Protein AF-A0A662HGF0-F1 (afdb_monomer)

pLDDT: mean 88.64, std 9.77, range [51.12, 97.44]

Structure (mmCIF, N/CA/C/O backbone):
data_AF-A0A662HGF0-F1
#
_entry.id   AF-A0A662HGF0-F1
#
loop_
_atom_site.group_PDB
_atom_site.id
_atom_site.type_symbol
_atom_site.label_atom_id
_atom_site.label_alt_id
_atom_site.label_comp_id
_atom_site.label_asym_id
_atom_site.label_entity_id
_atom_site.label_seq_id
_atom_site.pdbx_PDB_ins_code
_atom_site.Cartn_x
_atom_site.Cartn_y
_atom_site.Cartn_z
_atom_site.occupancy
_atom_site.B_iso_or_equiv
_atom_site.auth_seq_id
_atom_site.auth_comp_id
_atom_site.auth_asym_id
_atom_site.auth_atom_id
_atom_site.pdbx_PDB_model_num
ATOM 1 N N . MET A 1 1 ? 15.173 -35.391 25.134 1.00 80.56 1 MET A N 1
ATOM 2 C CA . MET A 1 1 ? 15.686 -34.010 25.327 1.00 80.56 1 MET A CA 1
ATOM 3 C C . MET A 1 1 ? 16.022 -33.430 23.966 1.00 80.56 1 MET A C 1
ATOM 5 O O . MET A 1 1 ? 16.443 -34.198 23.115 1.00 80.56 1 MET A O 1
ATOM 9 N N . LEU A 1 2 ? 15.871 -32.123 23.769 1.00 86.88 2 LEU A N 1
ATOM 10 C CA . LEU A 1 2 ? 16.131 -31.453 22.494 1.00 86.88 2 LEU A CA 1
ATOM 11 C C . LEU A 1 2 ? 17.451 -30.679 22.507 1.00 86.88 2 LEU A C 1
ATOM 13 O O . LEU A 1 2 ? 17.907 -30.185 23.539 1.00 86.88 2 LEU A O 1
ATOM 17 N N . THR A 1 3 ? 18.062 -30.535 21.341 1.00 89.38 3 THR A N 1
ATOM 18 C CA . THR A 1 3 ? 19.162 -29.601 21.100 1.00 89.38 3 THR A CA 1
ATOM 19 C C . THR A 1 3 ? 18.637 -28.161 21.011 1.00 89.38 3 THR A C 1
ATOM 21 O O . THR A 1 3 ? 17.491 -27.942 20.616 1.00 89.38 3 THR A O 1
ATOM 24 N N . PRO A 1 4 ? 19.459 -27.130 21.287 1.00 87.50 4 PRO A N 1
ATOM 25 C CA . PRO A 1 4 ? 19.027 -25.739 21.138 1.00 87.50 4 PRO A CA 1
ATOM 26 C C . PRO A 1 4 ? 18.557 -25.374 19.718 1.00 87.50 4 PRO A C 1
ATOM 28 O O . PRO A 1 4 ? 17.778 -24.439 19.556 1.00 87.50 4 PRO A O 1
ATOM 31 N N . LYS A 1 5 ? 18.998 -26.109 18.686 1.00 85.56 5 LYS A N 1
ATOM 32 C CA . LYS A 1 5 ? 18.563 -25.927 17.291 1.00 85.56 5 LYS A CA 1
ATOM 33 C C . LYS A 1 5 ? 17.158 -26.489 17.044 1.00 85.56 5 LYS A C 1
ATOM 35 O O . LYS A 1 5 ? 16.342 -25.835 16.396 1.00 85.56 5 LYS A O 1
ATOM 40 N N . GLU A 1 6 ? 16.856 -27.660 17.596 1.00 84.12 6 GLU A N 1
ATOM 41 C CA . GLU A 1 6 ? 15.506 -28.241 17.565 1.00 84.12 6 GLU A CA 1
ATOM 42 C C . GLU A 1 6 ? 14.532 -27.395 18.389 1.00 84.12 6 GLU A C 1
ATOM 44 O O . GLU A 1 6 ? 13.431 -27.101 17.934 1.00 84.12 6 GLU A O 1
ATOM 49 N N . VAL A 1 7 ? 14.976 -26.895 19.548 1.00 83.56 7 VAL A N 1
ATOM 50 C CA . VAL A 1 7 ? 14.210 -25.940 20.360 1.00 83.56 7 VAL A CA 1
ATOM 51 C C . VAL A 1 7 ? 13.907 -24.664 19.582 1.00 83.56 7 VAL A C 1
ATOM 53 O O . VAL A 1 7 ? 12.760 -24.233 19.554 1.00 83.56 7 VAL A O 1
ATOM 56 N N . ALA A 1 8 ? 14.910 -24.078 18.922 1.00 82.06 8 ALA A N 1
ATOM 57 C CA . ALA A 1 8 ? 14.751 -22.871 18.111 1.00 82.06 8 ALA A CA 1
ATOM 58 C C . ALA A 1 8 ? 13.687 -23.055 17.020 1.00 82.06 8 ALA A C 1
ATOM 60 O O . ALA A 1 8 ? 12.826 -22.193 16.839 1.00 82.06 8 ALA A O 1
ATOM 61 N N . SER A 1 9 ? 13.716 -24.213 16.357 1.00 79.94 9 SER A N 1
ATOM 62 C CA . SER A 1 9 ? 12.744 -24.587 15.327 1.00 79.94 9 SER A CA 1
ATOM 63 C C . SER A 1 9 ? 11.344 -24.785 15.918 1.00 79.94 9 SER A C 1
ATOM 65 O O . SER A 1 9 ? 10.372 -24.283 15.365 1.00 79.94 9 SER A O 1
ATOM 67 N N . SER A 1 10 ? 11.244 -25.438 17.080 1.00 76.38 10 SER A N 1
ATOM 68 C CA . SER A 1 10 ? 9.978 -25.724 17.767 1.00 76.38 10 SER A CA 1
ATOM 69 C C . SER A 1 10 ? 9.263 -24.465 18.280 1.00 76.38 10 SER A C 1
ATOM 71 O O . SER A 1 10 ? 8.048 -24.346 18.133 1.00 76.38 10 SER A O 1
ATOM 73 N N . ILE A 1 11 ? 9.996 -23.495 18.841 1.00 76.56 11 ILE A N 1
ATOM 74 C CA . ILE A 1 11 ? 9.404 -22.261 19.399 1.00 76.56 11 ILE A CA 1
ATOM 75 C C . ILE A 1 11 ? 9.450 -21.066 18.430 1.00 76.56 11 ILE A C 1
ATOM 77 O O . ILE A 1 11 ? 8.998 -19.971 18.770 1.00 76.56 11 ILE A O 1
ATOM 81 N N . GLY A 1 12 ? 9.976 -21.261 17.215 1.00 68.12 12 GLY A N 1
ATOM 82 C CA . GLY A 1 12 ? 9.991 -20.259 16.146 1.00 68.12 12 GLY A CA 1
ATOM 83 C C . GLY A 1 12 ? 10.889 -19.048 16.424 1.00 68.12 12 GLY A C 1
ATOM 84 O O . GLY A 1 12 ? 10.515 -17.916 16.109 1.00 68.12 12 GLY A O 1
ATOM 85 N N . VAL A 1 13 ? 12.061 -19.264 17.029 1.00 79.81 13 VAL A N 1
ATOM 86 C CA . VAL A 1 13 ? 13.063 -18.218 17.314 1.00 79.81 13 VAL A CA 1
ATOM 87 C C . VAL A 1 13 ? 14.437 -18.615 16.776 1.00 79.81 13 VAL A C 1
ATOM 89 O O . VAL A 1 13 ? 14.655 -19.746 16.360 1.00 79.81 13 VAL A O 1
ATOM 92 N N . SER A 1 14 ? 15.399 -17.689 16.778 1.00 81.00 14 SER A N 1
ATOM 93 C CA . SER A 1 14 ? 16.760 -18.009 16.333 1.00 81.00 14 SER A CA 1
ATOM 94 C C . SER A 1 14 ? 17.502 -18.900 17.339 1.00 81.00 14 SER A C 1
ATOM 96 O O . SER A 1 14 ? 17.308 -18.784 18.550 1.00 81.00 14 SER A O 1
ATOM 98 N N . TYR A 1 15 ? 18.437 -19.719 16.851 1.00 85.12 15 TYR A N 1
ATOM 99 C CA . TYR A 1 15 ? 19.352 -20.512 17.685 1.00 85.12 15 TYR A CA 1
ATOM 100 C C . TYR A 1 15 ? 20.062 -19.672 18.764 1.00 85.12 15 TYR A C 1
ATOM 102 O O . TYR A 1 15 ? 20.149 -20.067 19.928 1.00 85.12 15 TYR A O 1
ATOM 110 N N . TRP A 1 16 ? 20.509 -18.466 18.405 1.00 83.50 16 TRP A N 1
ATOM 111 C CA . TRP A 1 16 ? 21.167 -17.539 19.328 1.00 83.50 16 TRP A CA 1
ATOM 112 C C . TRP A 1 16 ? 20.238 -17.033 20.430 1.00 83.50 16 TRP A C 1
ATOM 114 O O . TRP A 1 16 ? 20.681 -16.819 21.559 1.00 83.50 16 TRP A O 1
ATOM 124 N N . THR A 1 17 ? 18.953 -16.865 20.118 1.00 81.06 17 THR A N 1
ATOM 125 C CA . THR A 1 17 ? 17.926 -16.517 21.104 1.00 81.06 17 THR A CA 1
ATOM 126 C C . THR A 1 17 ? 17.812 -17.621 22.152 1.00 81.06 17 THR A C 1
ATOM 128 O O . THR A 1 17 ? 17.869 -17.322 23.342 1.00 81.06 17 THR A O 1
ATOM 131 N N . VAL A 1 18 ? 17.771 -18.889 21.729 1.00 85.94 18 VAL A N 1
ATOM 132 C CA . VAL A 1 18 ? 17.709 -20.044 22.642 1.00 85.94 18 VAL A CA 1
ATOM 133 C C . VAL A 1 18 ? 18.943 -20.115 23.541 1.00 85.94 18 VAL A C 1
ATOM 135 O O . VAL A 1 18 ? 18.812 -20.235 24.756 1.00 85.94 18 VAL A O 1
ATOM 138 N N . LEU A 1 19 ? 20.151 -19.968 22.985 1.00 88.81 19 LEU A N 1
ATOM 139 C CA . LEU A 1 19 ? 21.376 -19.959 23.796 1.00 88.81 19 LEU A CA 1
ATOM 140 C C . LEU A 1 19 ? 21.399 -18.818 24.818 1.00 88.81 19 LEU A C 1
ATOM 142 O O . LEU A 1 19 ? 21.869 -19.002 25.940 1.00 88.81 19 LEU A O 1
ATOM 146 N N . ARG A 1 20 ? 20.892 -17.638 24.448 1.00 87.31 20 ARG A N 1
ATOM 147 C CA . ARG A 1 20 ? 20.792 -16.493 25.359 1.00 87.31 20 ARG A CA 1
ATOM 148 C C . ARG A 1 20 ? 19.838 -16.784 26.515 1.00 87.31 20 ARG A C 1
ATOM 150 O O . ARG A 1 20 ? 20.167 -16.455 27.648 1.00 87.31 20 ARG A O 1
ATOM 157 N N . MET A 1 21 ? 18.706 -17.423 26.237 1.00 83.38 21 MET A N 1
ATOM 158 C CA . MET A 1 21 ? 17.726 -17.814 27.254 1.00 83.38 21 MET A CA 1
ATOM 159 C C . MET A 1 21 ? 18.302 -18.842 28.228 1.00 83.38 21 MET A C 1
ATOM 161 O O . MET A 1 21 ? 18.116 -18.708 29.433 1.00 83.38 21 MET A O 1
ATOM 165 N N . ILE A 1 22 ? 19.060 -19.821 27.723 1.00 87.81 22 ILE A N 1
ATOM 166 C CA . ILE A 1 22 ? 19.760 -20.801 28.565 1.00 87.81 22 ILE A CA 1
ATOM 167 C C . ILE A 1 22 ? 20.768 -20.096 29.479 1.00 87.81 22 ILE A C 1
ATOM 169 O O . ILE A 1 22 ? 20.778 -20.322 30.685 1.00 87.81 22 ILE A O 1
ATOM 173 N N . LYS A 1 23 ? 21.582 -19.186 28.927 1.00 86.94 23 LYS A N 1
ATOM 174 C CA . LYS A 1 23 ? 22.582 -18.428 29.699 1.00 86.94 23 LYS A CA 1
ATOM 175 C C . LYS A 1 23 ? 21.969 -17.522 30.768 1.00 86.94 23 LYS A C 1
ATOM 177 O O . LYS A 1 23 ? 22.598 -17.294 31.791 1.00 86.94 23 LYS A O 1
ATOM 182 N N . ARG A 1 24 ? 20.765 -17.000 30.528 1.00 84.56 24 ARG A N 1
ATOM 183 C CA . ARG A 1 24 ? 20.027 -16.152 31.478 1.00 84.56 24 ARG A CA 1
ATOM 184 C C . ARG A 1 24 ? 19.223 -16.945 32.509 1.00 84.56 24 ARG A C 1
ATOM 186 O O . ARG A 1 24 ? 18.548 -16.338 33.329 1.00 84.56 24 ARG A O 1
ATOM 193 N N . GLY A 1 25 ? 19.249 -18.279 32.446 1.00 81.81 25 GLY A N 1
ATOM 194 C CA . GLY A 1 25 ? 18.427 -19.139 33.301 1.00 81.81 25 GLY A CA 1
ATOM 195 C C . GLY A 1 25 ? 16.932 -19.09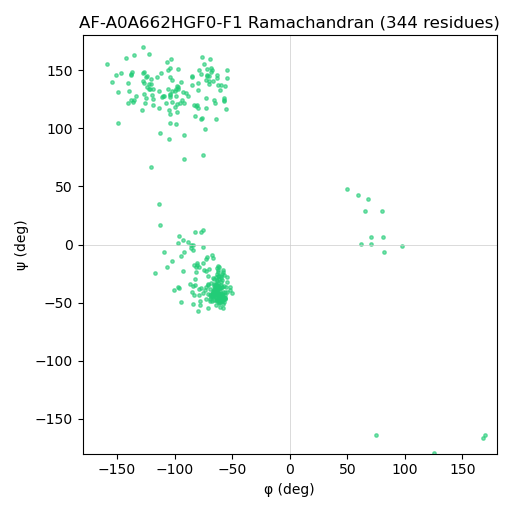5 32.970 1.00 81.81 25 GLY A C 1
ATOM 196 O O . GLY A 1 25 ? 16.134 -19.706 33.671 1.00 81.81 25 GLY A O 1
ATOM 197 N N . GLU A 1 26 ? 16.542 -18.409 31.891 1.00 81.06 26 GLU A N 1
ATOM 198 C CA . GLU A 1 26 ? 15.151 -18.307 31.454 1.00 81.06 26 GLU A CA 1
ATOM 199 C C . GLU A 1 26 ? 14.654 -19.664 30.938 1.00 81.06 26 GLU A C 1
ATOM 201 O O . GLU A 1 26 ? 13.514 -20.030 31.205 1.00 81.06 26 GLU A O 1
ATOM 206 N N . LEU A 1 27 ? 15.511 -20.423 30.237 1.00 82.81 27 LEU A N 1
ATOM 207 C CA . LEU A 1 27 ? 15.231 -21.773 29.735 1.00 82.81 27 LEU A CA 1
ATOM 208 C C . LEU A 1 27 ? 16.108 -22.809 30.444 1.00 82.81 27 LEU A C 1
ATOM 210 O O . LEU A 1 27 ? 17.332 -22.798 30.298 1.00 82.81 27 LEU A O 1
ATOM 214 N N . LYS A 1 28 ? 15.476 -23.742 31.166 1.00 86.06 28 LYS A N 1
ATOM 215 C CA . LYS A 1 28 ? 16.183 -24.845 31.827 1.00 86.06 28 LYS A CA 1
ATOM 216 C C . LYS A 1 28 ? 16.825 -25.759 30.782 1.00 86.06 28 LYS A C 1
ATOM 218 O O . LYS A 1 28 ? 16.138 -26.333 29.938 1.00 86.06 28 LYS A O 1
ATOM 223 N N . ALA A 1 29 ? 18.141 -25.915 30.864 1.00 89.69 29 ALA A N 1
ATOM 224 C CA . ALA A 1 29 ? 18.910 -26.829 30.033 1.00 89.69 29 ALA A CA 1
ATOM 225 C C . ALA A 1 29 ? 19.963 -27.551 30.874 1.00 89.69 29 ALA A C 1
ATOM 227 O O . ALA A 1 29 ? 20.536 -26.980 31.799 1.00 89.69 29 ALA A O 1
ATOM 228 N N . LEU A 1 30 ? 20.237 -28.796 30.510 1.00 89.50 30 LEU A N 1
ATOM 229 C CA . LEU A 1 30 ? 21.317 -29.604 31.054 1.00 89.50 30 LEU A CA 1
ATOM 230 C C . LEU A 1 30 ? 22.538 -29.473 30.150 1.00 89.50 30 LEU A C 1
ATOM 232 O O . LEU A 1 30 ? 22.416 -29.455 28.922 1.00 89.50 30 LEU A O 1
ATOM 236 N N . ARG A 1 31 ? 23.723 -29.382 30.749 1.00 88.38 31 ARG A N 1
ATOM 237 C CA . ARG A 1 31 ? 24.985 -29.405 30.011 1.00 88.38 31 ARG A CA 1
ATOM 238 C C . ARG A 1 31 ? 25.510 -30.836 30.001 1.00 88.38 31 ARG A C 1
ATOM 240 O O . ARG A 1 31 ? 25.696 -31.431 31.054 1.00 88.38 31 ARG A O 1
ATOM 247 N N . THR A 1 32 ? 25.712 -31.397 28.816 1.00 85.31 32 THR A N 1
ATOM 248 C CA . THR A 1 32 ? 26.321 -32.725 28.651 1.00 85.31 32 THR A CA 1
ATOM 249 C C . THR A 1 32 ? 27.805 -32.683 29.034 1.00 85.31 32 THR A C 1
ATOM 251 O O . THR A 1 32 ? 28.396 -31.605 28.919 1.00 85.31 32 THR A O 1
ATOM 254 N N . PRO A 1 33 ? 28.444 -33.825 29.351 1.00 76.38 33 PRO A N 1
ATOM 255 C CA . PRO A 1 33 ? 29.890 -33.896 29.591 1.00 76.38 33 PRO A CA 1
ATOM 256 C C . PRO A 1 33 ? 30.737 -33.270 28.467 1.00 76.38 33 PRO A C 1
ATOM 258 O O . PRO A 1 33 ? 31.689 -32.553 28.742 1.00 76.38 33 PRO A O 1
ATOM 261 N N . GLY A 1 34 ? 30.318 -33.415 27.201 1.00 77.88 34 GLY A N 1
ATOM 262 C CA . GLY A 1 34 ? 30.942 -32.765 26.034 1.00 77.88 34 GLY A CA 1
ATOM 263 C C . GLY A 1 34 ? 30.641 -31.265 25.871 1.00 77.88 34 GLY A C 1
ATOM 264 O O . GLY A 1 34 ? 30.841 -30.700 24.804 1.00 77.88 34 GLY A O 1
ATOM 265 N N . GLY A 1 35 ? 30.083 -30.602 26.886 1.00 82.44 35 GLY A N 1
ATOM 266 C CA . GLY A 1 35 ? 29.872 -29.154 26.908 1.00 82.44 35 GLY A CA 1
ATOM 267 C C . GLY A 1 35 ? 28.632 -28.628 26.173 1.00 82.44 35 GLY A C 1
ATOM 268 O O . GLY A 1 35 ? 28.333 -27.440 26.309 1.00 82.44 35 GLY A O 1
ATOM 269 N N . HIS A 1 36 ? 27.883 -29.469 25.454 1.00 84.94 36 HIS A N 1
ATOM 270 C CA . HIS A 1 36 ? 26.664 -29.076 24.740 1.00 84.94 36 HIS A CA 1
ATOM 271 C C . HIS A 1 36 ? 25.438 -28.945 25.652 1.00 84.94 36 HIS A C 1
ATOM 273 O O . HIS A 1 36 ? 25.290 -29.673 26.629 1.00 84.94 36 HIS A O 1
ATOM 279 N N . TYR A 1 37 ? 24.507 -28.058 25.293 1.00 89.50 37 TYR A N 1
ATOM 280 C CA . TYR A 1 37 ? 23.223 -27.945 25.985 1.00 89.50 37 TYR A CA 1
ATOM 281 C C . TYR A 1 37 ? 22.188 -28.949 25.451 1.00 89.50 37 TYR A C 1
ATOM 283 O O . TYR A 1 37 ? 22.133 -29.240 24.250 1.00 89.50 37 TYR A O 1
ATOM 291 N N . ARG A 1 38 ? 21.345 -29.456 26.353 1.00 90.06 38 ARG A N 1
ATOM 292 C CA . ARG A 1 38 ? 20.160 -30.277 26.081 1.00 90.06 38 ARG A CA 1
ATOM 293 C C . ARG A 1 38 ? 18.985 -29.758 26.901 1.00 90.06 38 ARG A C 1
ATOM 295 O O . ARG A 1 38 ? 19.095 -29.575 28.106 1.00 90.06 38 ARG A O 1
ATOM 302 N N . VAL A 1 39 ? 17.863 -29.504 26.244 1.00 87.12 39 VAL A N 1
ATOM 303 C CA . VAL A 1 39 ? 16.663 -28.920 26.846 1.00 87.12 39 VAL A CA 1
ATOM 304 C C . VAL A 1 39 ? 15.638 -30.034 27.080 1.00 87.12 39 VAL A C 1
ATOM 306 O O . VAL A 1 39 ? 15.285 -30.746 26.132 1.00 87.12 39 VAL A O 1
ATOM 309 N N . PRO A 1 40 ? 15.169 -30.252 28.318 1.00 85.50 40 PRO A N 1
ATOM 310 C CA . PRO A 1 40 ? 14.093 -31.199 28.585 1.00 85.50 40 PRO A CA 1
ATOM 311 C C . PRO A 1 40 ? 12.785 -30.770 27.908 1.00 85.50 40 PRO A C 1
ATOM 313 O O . PRO A 1 40 ? 12.480 -29.583 27.849 1.00 85.50 40 PRO A O 1
ATOM 316 N N . ILE A 1 41 ? 11.997 -31.729 27.413 1.00 79.12 41 ILE A N 1
ATOM 317 C CA . ILE A 1 41 ? 10.777 -31.440 26.634 1.00 79.12 41 ILE A CA 1
ATOM 318 C C . ILE A 1 41 ? 9.746 -30.665 27.475 1.00 79.12 41 ILE A C 1
ATOM 320 O O . ILE A 1 41 ? 9.218 -29.661 27.011 1.00 79.12 41 ILE A O 1
ATOM 324 N N . TYR A 1 42 ? 9.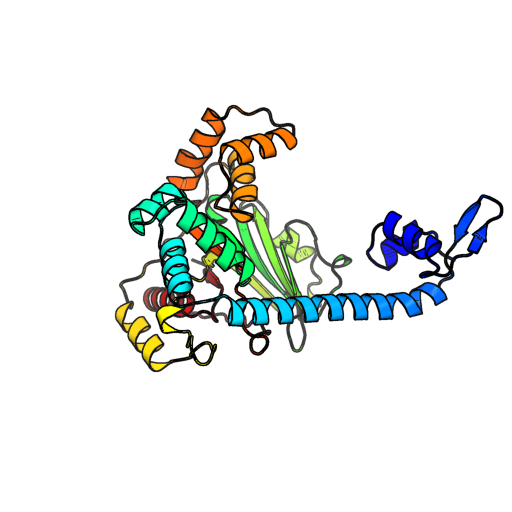567 -31.024 28.751 1.00 77.19 42 TYR A N 1
ATOM 325 C CA . TYR A 1 42 ? 8.662 -30.319 29.671 1.00 77.19 42 TYR A CA 1
ATOM 326 C C . TYR A 1 42 ? 9.027 -28.835 29.881 1.00 77.19 42 TYR A C 1
ATOM 328 O O . TYR A 1 42 ? 8.163 -28.006 30.163 1.00 77.19 42 TYR A O 1
ATOM 336 N N . ALA A 1 43 ? 10.307 -28.464 29.721 1.00 73.06 43 ALA A N 1
ATOM 337 C CA . ALA A 1 43 ? 10.742 -27.072 29.833 1.00 73.06 43 ALA A CA 1
ATOM 338 C C . ALA A 1 43 ? 10.238 -26.220 28.653 1.00 73.06 43 ALA A C 1
ATOM 340 O O . ALA A 1 43 ? 10.153 -24.999 28.767 1.00 73.06 43 ALA A O 1
ATOM 341 N N . LEU A 1 44 ? 9.884 -26.854 27.530 1.00 68.81 44 LEU A N 1
ATOM 342 C CA . LEU A 1 44 ? 9.339 -26.197 26.342 1.00 68.81 44 LEU A CA 1
ATOM 343 C C . LEU A 1 44 ? 7.830 -26.028 26.417 1.00 68.81 44 LEU A C 1
ATOM 345 O O . LEU A 1 44 ? 7.326 -25.021 25.936 1.00 68.81 44 LEU A O 1
ATOM 349 N N . GLU A 1 45 ? 7.111 -26.964 27.030 1.00 64.38 45 GLU A N 1
ATOM 350 C CA . GLU A 1 45 ? 5.655 -26.878 27.175 1.00 64.38 45 GLU A CA 1
ATOM 351 C C . GLU A 1 45 ? 5.268 -25.641 27.996 1.00 64.38 45 GLU A C 1
ATOM 353 O O . GLU A 1 45 ? 4.498 -24.805 27.522 1.00 64.38 45 GLU A O 1
ATOM 358 N N . GLN A 1 46 ? 5.925 -25.423 29.141 1.00 60.50 46 GLN A N 1
ATOM 359 C CA . GLN A 1 46 ? 5.726 -24.227 29.974 1.00 60.50 46 GLN A CA 1
ATOM 360 C C . GLN A 1 46 ? 6.149 -22.929 29.265 1.00 60.50 46 GLN A C 1
ATOM 362 O O . GLN A 1 46 ? 5.493 -21.891 29.386 1.00 60.50 46 GLN A O 1
ATOM 367 N N . GLN A 1 47 ? 7.227 -22.974 28.478 1.00 60.81 47 GLN A N 1
ATOM 368 C CA . GLN A 1 47 ? 7.707 -21.797 27.760 1.00 60.81 47 GLN A CA 1
ATOM 369 C C . GLN A 1 47 ? 6.888 -21.459 26.519 1.00 60.81 47 GLN A C 1
ATOM 371 O O . GLN A 1 47 ? 6.668 -20.284 26.249 1.00 60.81 47 GLN A O 1
ATOM 376 N N . SER A 1 48 ? 6.413 -22.441 25.761 1.00 55.03 48 SER A N 1
ATOM 377 C CA . SER A 1 48 ? 5.655 -22.221 24.527 1.00 55.03 48 SER A CA 1
ATOM 378 C C . SER A 1 48 ? 4.367 -21.428 24.784 1.00 55.03 48 SER A C 1
ATOM 380 O O . SER A 1 48 ? 4.044 -20.510 24.024 1.00 55.03 48 SER A O 1
ATOM 382 N N . VAL A 1 49 ? 3.701 -21.693 25.914 1.00 54.75 49 VAL A N 1
ATOM 383 C CA . VAL A 1 49 ? 2.535 -20.941 26.398 1.00 54.75 49 VAL A CA 1
ATOM 384 C C . VAL A 1 49 ? 2.934 -19.522 26.814 1.00 54.75 49 VAL A C 1
ATOM 386 O O . VAL A 1 49 ? 2.346 -18.559 26.319 1.00 54.75 49 VAL A O 1
ATOM 389 N N . MET A 1 50 ? 3.994 -19.359 27.617 1.00 54.50 50 MET A N 1
ATOM 390 C CA . MET A 1 50 ? 4.502 -18.035 28.011 1.00 54.50 50 MET A CA 1
ATOM 391 C C . MET A 1 50 ? 4.992 -17.188 26.827 1.00 54.50 50 MET A C 1
ATOM 393 O O . MET A 1 50 ? 4.808 -15.973 26.829 1.00 54.50 50 MET A O 1
ATOM 397 N N . PHE A 1 51 ? 5.618 -17.781 25.808 1.00 54.34 51 PHE A N 1
ATOM 398 C CA . PHE A 1 51 ? 6.095 -17.072 24.616 1.00 54.34 51 PHE A CA 1
ATOM 399 C C . PHE A 1 51 ? 4.941 -16.625 23.733 1.00 54.34 51 PHE A C 1
ATOM 401 O O . PHE A 1 51 ? 4.951 -15.490 23.252 1.00 54.34 51 PHE A O 1
ATOM 408 N N . ARG A 1 52 ? 3.934 -17.485 23.540 1.00 54.28 52 ARG A N 1
ATOM 409 C CA . ARG A 1 52 ? 2.698 -17.096 22.854 1.00 54.28 52 ARG A CA 1
ATOM 410 C C . ARG A 1 52 ? 2.022 -15.950 23.602 1.00 54.28 52 ARG A C 1
ATOM 412 O O . ARG A 1 52 ? 1.754 -14.927 22.981 1.00 54.28 52 ARG A O 1
ATOM 419 N N . GLN A 1 53 ? 1.870 -16.055 24.921 1.00 51.12 53 GLN A N 1
ATOM 420 C CA . GLN A 1 53 ? 1.290 -14.995 25.749 1.00 51.12 53 GLN A CA 1
ATOM 421 C C . GLN A 1 53 ? 2.107 -13.698 25.704 1.00 51.12 53 GLN A C 1
ATOM 423 O O . GLN A 1 53 ? 1.546 -12.663 25.370 1.00 51.12 53 GLN A O 1
ATOM 428 N N . ARG A 1 54 ? 3.430 -13.722 25.924 1.00 54.53 54 ARG A N 1
ATOM 429 C CA . ARG A 1 54 ? 4.297 -12.525 25.851 1.00 54.53 54 ARG A CA 1
ATOM 430 C C . ARG A 1 54 ? 4.317 -11.888 24.464 1.00 54.53 54 ARG A C 1
ATOM 432 O O . ARG A 1 54 ? 4.381 -10.667 24.362 1.00 54.53 54 ARG A O 1
ATOM 439 N N . ARG A 1 55 ? 4.265 -12.679 23.388 1.00 54.19 55 ARG A N 1
ATOM 440 C CA . ARG A 1 55 ? 4.228 -12.165 22.009 1.00 54.19 55 ARG A CA 1
ATOM 441 C C . ARG A 1 55 ? 2.875 -11.539 21.676 1.00 54.19 55 ARG A C 1
ATOM 443 O O . ARG A 1 55 ? 2.848 -10.538 20.968 1.00 54.19 55 ARG A O 1
ATOM 450 N N . VAL A 1 56 ? 1.779 -12.102 22.183 1.00 55.25 56 VAL A N 1
ATOM 451 C CA . VAL A 1 56 ? 0.433 -11.524 22.063 1.00 55.25 56 VAL A CA 1
ATOM 452 C C . VAL A 1 56 ? 0.328 -10.245 22.901 1.00 55.25 56 VAL A C 1
ATOM 454 O O . VAL A 1 56 ? -0.003 -9.206 22.342 1.00 55.25 56 VAL A O 1
ATOM 457 N N . TYR A 1 57 ? 0.749 -10.262 24.171 1.00 53.34 57 TYR A N 1
ATOM 458 C CA . TYR A 1 57 ? 0.804 -9.076 25.041 1.00 53.34 57 TYR A CA 1
ATOM 459 C C . TYR A 1 57 ? 1.700 -7.971 24.462 1.00 53.34 57 TYR A C 1
ATOM 461 O O . TYR A 1 57 ? 1.325 -6.802 24.418 1.00 53.34 57 TYR A O 1
ATOM 469 N N . GLY A 1 58 ? 2.874 -8.330 23.938 1.00 58.66 58 GLY A N 1
ATOM 470 C CA . GLY A 1 58 ? 3.783 -7.395 23.271 1.00 58.66 58 GLY A CA 1
ATOM 471 C C . GLY A 1 58 ? 3.197 -6.774 21.996 1.00 58.66 58 GLY A C 1
ATOM 472 O O . GLY A 1 58 ? 3.520 -5.638 21.662 1.00 58.66 58 GLY A O 1
ATOM 473 N N . LYS A 1 59 ? 2.318 -7.492 21.285 1.00 58.56 59 LYS A N 1
ATOM 474 C CA . LYS A 1 59 ? 1.592 -6.962 20.121 1.00 58.56 59 LYS A CA 1
ATOM 475 C C . LYS A 1 59 ? 0.403 -6.091 20.525 1.00 58.56 59 LYS A C 1
ATOM 477 O O . LYS A 1 59 ? 0.247 -5.027 19.938 1.00 58.56 59 LYS A O 1
ATOM 482 N N . MET A 1 60 ? -0.389 -6.502 21.518 1.00 59.09 60 MET A N 1
ATOM 483 C CA . MET A 1 60 ? -1.509 -5.706 22.043 1.00 59.09 60 MET A CA 1
ATOM 484 C C . MET A 1 60 ? -1.017 -4.355 22.566 1.00 59.09 60 MET A C 1
ATOM 486 O O . MET A 1 60 ? -1.475 -3.317 22.100 1.00 59.09 60 MET A O 1
ATOM 490 N N . THR A 1 61 ? 0.040 -4.364 23.380 1.00 68.44 61 THR A N 1
ATOM 491 C CA . THR A 1 61 ? 0.685 -3.133 23.866 1.00 68.44 61 THR A CA 1
ATOM 492 C C . THR A 1 61 ? 1.253 -2.260 22.743 1.00 68.44 61 THR A C 1
ATOM 494 O O . THR A 1 61 ? 1.316 -1.042 22.887 1.00 68.44 61 THR A O 1
ATOM 497 N N . ALA A 1 62 ? 1.673 -2.834 21.610 1.00 71.81 62 ALA A N 1
ATOM 498 C CA . ALA A 1 62 ? 2.122 -2.055 20.455 1.00 71.81 62 ALA A CA 1
ATOM 499 C C . ALA A 1 62 ? 0.956 -1.390 19.706 1.00 71.81 62 ALA A C 1
ATOM 501 O O . ALA A 1 62 ? 1.095 -0.246 19.277 1.00 71.81 62 ALA A O 1
ATOM 502 N N . VAL A 1 63 ? -0.181 -2.080 19.563 1.00 73.88 63 VAL A N 1
ATOM 503 C CA . VAL A 1 63 ? -1.402 -1.530 18.949 1.00 73.88 63 VAL A CA 1
ATOM 504 C C . VAL A 1 63 ? -1.969 -0.401 19.809 1.00 73.88 63 VAL A C 1
ATOM 506 O O . VAL A 1 63 ? -2.206 0.687 19.293 1.00 73.88 63 VAL A O 1
ATOM 509 N N . GLU A 1 64 ? -2.086 -0.614 21.119 1.00 78.00 64 GLU A N 1
ATOM 510 C CA . GLU A 1 64 ? -2.546 0.398 22.080 1.00 78.00 64 GLU A CA 1
ATOM 511 C C . GLU A 1 64 ? -1.664 1.650 22.049 1.00 78.00 64 GLU A C 1
ATOM 513 O O . GLU A 1 64 ? -2.170 2.759 21.879 1.00 78.00 64 GLU A O 1
ATOM 518 N N . LYS A 1 65 ? -0.334 1.479 22.092 1.00 81.06 65 LYS A N 1
ATOM 519 C CA . LYS A 1 65 ? 0.621 2.592 21.952 1.00 81.06 65 LYS A CA 1
ATOM 520 C C . LYS A 1 65 ? 0.459 3.335 20.631 1.00 81.06 65 LYS A C 1
ATOM 522 O O . LYS A 1 65 ? 0.631 4.550 20.589 1.00 81.06 65 LYS A O 1
ATOM 527 N N . ASN A 1 66 ? 0.154 2.619 19.549 1.00 80.88 66 ASN A N 1
ATOM 528 C CA . ASN A 1 66 ? -0.040 3.230 18.241 1.00 80.88 66 ASN A CA 1
ATOM 529 C C . ASN A 1 66 ? -1.308 4.098 18.204 1.00 80.88 66 ASN A C 1
ATOM 531 O O . ASN A 1 66 ? -1.282 5.219 17.701 1.00 80.88 66 ASN A O 1
ATOM 535 N N . ILE A 1 67 ? -2.398 3.600 18.791 1.00 81.94 67 ILE A N 1
ATOM 536 C CA . ILE A 1 67 ? -3.670 4.325 18.917 1.00 81.94 67 ILE A CA 1
ATOM 537 C C . ILE A 1 67 ? -3.503 5.553 19.811 1.00 81.94 67 ILE A C 1
ATOM 539 O O . ILE A 1 67 ? -3.966 6.641 19.467 1.00 81.94 67 ILE A O 1
ATOM 543 N N . GLU A 1 68 ? -2.813 5.409 20.941 1.00 85.00 68 GLU A N 1
ATOM 544 C CA . GLU A 1 68 ? -2.521 6.524 21.839 1.00 85.00 68 GLU A CA 1
ATOM 545 C C . GLU A 1 68 ? -1.680 7.593 21.131 1.00 85.00 68 GLU A C 1
ATOM 547 O O . GLU A 1 68 ? -2.000 8.783 21.186 1.00 85.00 68 GLU A O 1
ATOM 552 N N . ALA A 1 69 ? -0.644 7.181 20.397 1.00 86.25 69 ALA A N 1
ATOM 553 C CA . ALA A 1 69 ? 0.189 8.091 19.624 1.00 86.25 69 ALA A CA 1
ATOM 554 C C . ALA A 1 69 ? -0.615 8.827 18.543 1.00 86.25 69 ALA A C 1
ATOM 556 O O . ALA A 1 69 ? -0.466 10.042 18.392 1.00 86.25 69 ALA A O 1
ATOM 557 N N . PHE A 1 70 ? -1.508 8.133 17.836 1.00 88.00 70 PHE A N 1
ATOM 558 C CA . PHE A 1 70 ? -2.424 8.753 16.883 1.00 88.00 70 PHE A CA 1
ATOM 559 C C . PHE A 1 70 ? -3.302 9.813 17.555 1.00 88.00 70 PHE A C 1
ATOM 561 O O . PHE A 1 70 ? -3.249 10.984 17.178 1.00 88.00 70 PHE A O 1
ATOM 568 N N . ARG A 1 71 ? -4.012 9.443 18.629 1.00 86.25 71 ARG A N 1
ATOM 569 C CA . ARG A 1 71 ? -4.872 10.350 19.411 1.00 86.25 71 ARG A CA 1
ATOM 570 C C . ARG A 1 71 ? -4.104 11.537 20.008 1.00 86.25 71 ARG A C 1
ATOM 572 O O . ARG A 1 71 ? -4.689 12.594 20.251 1.00 86.25 71 ARG A O 1
ATOM 579 N N . LYS A 1 72 ? -2.811 11.383 20.295 1.00 87.12 72 LYS A N 1
ATOM 580 C CA . LYS A 1 72 ? -1.964 12.427 20.892 1.00 87.12 72 LYS A CA 1
ATOM 581 C C . LYS A 1 72 ? -1.377 13.385 19.861 1.00 87.12 72 LYS A C 1
ATOM 583 O O . LYS A 1 72 ? -1.276 14.580 20.129 1.00 87.12 72 LYS A O 1
ATOM 588 N N . TYR A 1 73 ? -0.930 12.870 18.719 1.00 88.12 73 TYR A N 1
ATOM 589 C CA . TYR A 1 73 ? -0.100 13.634 17.791 1.00 88.12 73 TYR A CA 1
ATOM 590 C C . TYR A 1 73 ? -0.817 14.075 16.522 1.00 88.12 73 TYR A C 1
ATOM 592 O O . TYR A 1 73 ? -0.308 14.999 15.882 1.00 88.12 73 TYR A O 1
ATOM 600 N N . PHE A 1 74 ? -1.941 13.450 16.159 1.00 91.81 74 PHE A N 1
ATOM 601 C CA . PHE A 1 74 ? -2.666 13.745 14.929 1.00 91.81 74 PHE A CA 1
ATOM 602 C C . PHE A 1 74 ? -3.558 14.982 15.078 1.00 91.81 74 PHE A C 1
ATOM 604 O O . PHE A 1 74 ? -4.459 15.025 15.912 1.00 91.81 74 PHE A O 1
ATOM 611 N N . THR A 1 75 ? -3.285 16.003 14.268 1.00 93.19 75 THR A N 1
ATOM 612 C CA . THR A 1 75 ? -3.938 17.319 14.321 1.00 93.19 75 THR A CA 1
ATOM 613 C C . THR A 1 75 ? -4.598 17.659 12.980 1.00 93.19 75 THR A C 1
ATOM 615 O O . THR A 1 75 ? -4.226 17.063 11.963 1.00 93.19 75 THR A O 1
ATOM 618 N N . PRO A 1 76 ? -5.511 18.651 12.930 1.00 94.94 76 PRO A N 1
ATOM 619 C CA . PRO A 1 76 ? -6.129 19.087 11.675 1.00 94.94 76 PRO A CA 1
ATOM 620 C C . PRO A 1 76 ? -5.110 19.503 10.603 1.00 94.94 76 PRO A C 1
ATOM 622 O O . PRO A 1 76 ? -5.285 19.212 9.422 1.00 94.94 76 PRO A O 1
ATOM 625 N N . ASP A 1 77 ? -4.004 20.142 11.003 1.00 93.00 77 ASP A N 1
ATOM 626 C CA . ASP A 1 77 ? -2.913 20.486 10.084 1.00 93.00 77 ASP A CA 1
ATOM 627 C C . ASP A 1 77 ? -2.286 19.232 9.458 1.00 93.00 77 ASP A C 1
ATOM 629 O O . ASP A 1 77 ? -2.189 19.138 8.235 1.00 93.00 77 ASP A O 1
ATOM 633 N N . LEU A 1 78 ? -1.933 18.237 10.283 1.00 94.31 78 LEU A N 1
ATOM 634 C CA . LEU A 1 78 ? -1.356 16.969 9.821 1.00 94.31 78 LEU A CA 1
ATOM 635 C C . LEU A 1 78 ? -2.305 16.181 8.920 1.00 94.31 78 LEU A C 1
ATOM 637 O O . LEU A 1 78 ? -1.842 15.568 7.960 1.00 94.31 78 LEU A O 1
ATOM 641 N N . ALA A 1 79 ? -3.609 16.229 9.188 1.00 94.81 79 ALA A N 1
ATOM 642 C CA . ALA A 1 79 ? -4.618 15.624 8.331 1.00 94.81 79 ALA A CA 1
ATOM 643 C C . ALA A 1 79 ? -4.649 16.263 6.937 1.00 94.81 79 ALA A C 1
ATOM 645 O O . ALA A 1 79 ? -4.571 15.547 5.942 1.00 94.81 79 ALA A O 1
ATOM 646 N N . ARG A 1 80 ? -4.656 17.601 6.848 1.00 93.12 80 ARG A N 1
ATOM 647 C CA . ARG A 1 80 ? -4.599 18.306 5.553 1.00 93.12 80 ARG A CA 1
ATOM 648 C C . ARG A 1 80 ? -3.338 17.954 4.767 1.00 93.12 80 ARG A C 1
ATOM 650 O O . ARG A 1 80 ? -3.405 17.703 3.569 1.00 93.12 80 ARG A O 1
ATOM 657 N N . ILE A 1 81 ? -2.191 17.888 5.440 1.00 93.25 81 ILE A N 1
ATOM 658 C CA . ILE A 1 81 ? -0.926 17.498 4.804 1.00 93.25 81 ILE A CA 1
ATOM 659 C C . ILE A 1 81 ? -0.982 16.060 4.303 1.00 93.25 81 ILE A C 1
ATOM 661 O O . ILE A 1 81 ? -0.543 15.794 3.189 1.00 93.25 81 ILE A O 1
ATOM 665 N N . LEU A 1 82 ? -1.504 15.137 5.112 1.00 94.75 82 LEU A N 1
ATOM 666 C CA . LEU A 1 82 ? -1.658 13.740 4.726 1.00 94.75 82 LEU A CA 1
ATOM 667 C C . LEU A 1 82 ? -2.534 13.613 3.473 1.00 94.75 82 LEU A C 1
ATOM 669 O O . LEU A 1 82 ? -2.134 12.961 2.512 1.00 94.75 82 LEU A O 1
ATOM 673 N N . GLU A 1 83 ? -3.678 14.293 3.453 1.00 95.00 83 GLU A N 1
ATOM 674 C CA . GLU A 1 83 ? -4.580 14.300 2.302 1.00 95.00 83 GLU A CA 1
ATOM 675 C C . GLU A 1 83 ? -3.931 14.879 1.041 1.00 95.00 83 GLU A C 1
ATOM 677 O O . GLU A 1 83 ? -4.163 14.360 -0.051 1.00 95.00 83 GLU A O 1
ATOM 682 N N . ILE A 1 84 ? -3.095 15.913 1.183 1.00 93.06 84 ILE A N 1
ATOM 683 C CA . ILE A 1 84 ? -2.325 16.493 0.076 1.00 93.06 84 ILE A CA 1
ATOM 684 C C . ILE A 1 84 ? -1.253 15.515 -0.407 1.00 93.06 84 ILE A C 1
ATOM 686 O O . ILE A 1 84 ? -1.143 15.285 -1.602 1.00 93.06 84 ILE A O 1
ATOM 690 N N . ILE A 1 85 ? -0.507 14.867 0.492 1.00 93.38 85 ILE A N 1
ATOM 691 C CA . ILE A 1 85 ? 0.482 13.839 0.120 1.00 93.38 85 ILE A CA 1
ATOM 692 C C . ILE A 1 85 ? -0.177 12.718 -0.699 1.00 93.38 85 ILE A C 1
ATOM 694 O O . ILE A 1 85 ? 0.405 12.250 -1.676 1.00 93.38 85 ILE A O 1
ATOM 698 N N . GLN A 1 86 ? -1.385 12.291 -0.321 1.00 93.19 86 GLN A N 1
ATOM 699 C CA . GLN A 1 86 ? -2.106 11.209 -1.000 1.00 93.19 86 GLN A CA 1
ATOM 700 C C . GLN A 1 86 ? -2.826 11.641 -2.290 1.00 93.19 86 GLN A C 1
ATOM 702 O O . GLN A 1 86 ? -3.182 10.780 -3.105 1.00 93.19 86 GLN A O 1
ATOM 707 N N . SER A 1 87 ? -3.058 12.944 -2.495 1.00 91.25 87 SER A N 1
ATOM 708 C CA . SER A 1 87 ? -3.714 13.458 -3.704 1.00 91.25 87 SER A CA 1
ATOM 709 C C . SER A 1 87 ? -2.782 13.543 -4.914 1.00 91.25 87 SER A C 1
ATOM 711 O O . SER A 1 87 ? -3.277 13.555 -6.041 1.00 91.25 87 SER A O 1
ATOM 713 N N . TYR A 1 88 ? -1.459 13.544 -4.710 1.00 89.81 88 TYR A N 1
ATOM 714 C CA . TYR A 1 88 ? -0.499 13.541 -5.815 1.00 89.81 88 TYR A CA 1
ATOM 715 C C . TYR A 1 88 ? -0.660 12.321 -6.720 1.00 89.81 88 TYR A C 1
ATOM 717 O O . TYR A 1 88 ? -0.803 11.186 -6.258 1.00 89.81 88 TYR A O 1
ATOM 725 N N . GLN A 1 89 ? -0.580 12.587 -8.023 1.00 86.62 89 GLN A N 1
ATOM 726 C CA . GLN A 1 89 ? -0.419 11.578 -9.062 1.00 86.62 89 GLN A CA 1
ATOM 727 C C . GLN A 1 89 ? 1.077 11.326 -9.274 1.00 86.62 89 GLN A C 1
ATOM 729 O O . GLN A 1 89 ? 1.854 12.264 -9.465 1.00 86.62 89 GLN A O 1
ATOM 734 N N . GLY A 1 90 ? 1.484 10.061 -9.221 1.00 89.31 90 GLY A N 1
ATOM 735 C CA . GLY A 1 90 ? 2.893 9.668 -9.212 1.00 89.31 90 GLY A CA 1
ATOM 736 C C . GLY A 1 90 ? 3.571 9.913 -7.860 1.00 89.31 90 GLY A C 1
ATOM 737 O O . GLY A 1 90 ? 2.920 10.078 -6.831 1.00 89.31 90 GLY A O 1
ATOM 738 N N . LEU A 1 91 ? 4.905 9.906 -7.835 1.00 90.62 91 LEU A N 1
ATOM 739 C CA . LEU A 1 91 ? 5.671 10.024 -6.593 1.00 90.62 91 LEU A CA 1
ATOM 740 C C . LEU A 1 91 ? 6.269 11.435 -6.440 1.00 90.62 91 LEU A C 1
ATOM 742 O O . LEU A 1 91 ? 7.255 11.734 -7.120 1.00 90.62 91 LEU A O 1
ATOM 746 N N . PRO A 1 92 ? 5.714 12.303 -5.571 1.00 88.75 92 PRO A N 1
ATOM 747 C CA . PRO A 1 92 ? 6.226 13.658 -5.401 1.00 88.75 92 PRO A CA 1
ATOM 748 C C . PRO A 1 92 ? 7.572 13.659 -4.677 1.00 88.75 92 PRO A C 1
ATOM 750 O O . PRO A 1 92 ? 7.804 12.873 -3.753 1.00 88.75 92 PRO A O 1
ATOM 753 N N . THR A 1 93 ? 8.451 14.595 -5.039 1.00 88.25 93 THR A N 1
ATOM 754 C CA . THR A 1 93 ? 9.614 14.894 -4.197 1.00 88.25 93 THR A CA 1
ATOM 755 C C . THR A 1 93 ? 9.190 15.727 -2.987 1.00 88.25 93 THR A C 1
ATOM 757 O O . THR A 1 93 ? 8.152 16.390 -2.991 1.00 88.25 93 THR A O 1
ATOM 760 N N . ILE A 1 94 ? 10.019 15.758 -1.940 1.00 89.69 94 ILE A N 1
ATOM 761 C CA . ILE A 1 94 ? 9.769 16.640 -0.787 1.00 89.69 94 ILE A CA 1
ATOM 762 C C . ILE A 1 94 ? 9.723 18.114 -1.215 1.00 89.69 94 ILE A C 1
ATOM 764 O O . ILE A 1 94 ? 8.936 18.884 -0.672 1.00 89.69 94 ILE A O 1
ATOM 768 N N . SER A 1 95 ? 10.529 18.501 -2.205 1.00 88.75 95 SER A N 1
ATOM 769 C CA . SER A 1 95 ? 10.514 19.857 -2.757 1.00 88.75 95 SER A CA 1
ATOM 770 C C . SER A 1 95 ? 9.195 20.180 -3.460 1.00 88.75 95 SER A C 1
ATOM 772 O O . SER A 1 95 ? 8.719 21.308 -3.356 1.00 88.75 95 SER A O 1
ATOM 774 N N . ASP A 1 96 ? 8.576 19.203 -4.130 1.00 90.25 96 ASP A N 1
ATOM 775 C CA . ASP A 1 96 ? 7.261 19.388 -4.753 1.00 90.25 96 ASP A CA 1
ATOM 776 C C . ASP A 1 96 ? 6.174 19.581 -3.695 1.00 90.25 96 ASP A C 1
ATOM 778 O O . ASP A 1 96 ? 5.394 20.526 -3.795 1.00 90.25 96 ASP A O 1
ATOM 782 N N . LEU A 1 97 ? 6.193 18.761 -2.636 1.00 90.44 97 LEU A N 1
ATOM 783 C CA . LEU A 1 97 ? 5.292 18.915 -1.489 1.00 90.44 97 LEU A CA 1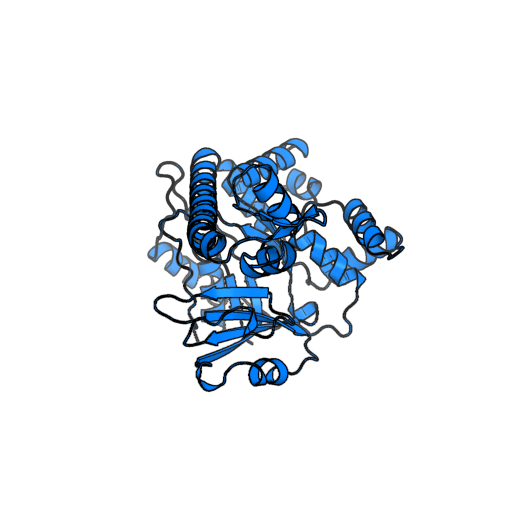
ATOM 784 C C . LEU A 1 97 ? 5.448 20.290 -0.829 1.00 90.44 97 LEU A C 1
ATOM 786 O O . LEU A 1 97 ? 4.455 20.946 -0.526 1.00 90.44 97 LEU A O 1
ATOM 790 N N . ALA A 1 98 ? 6.688 20.735 -0.618 1.00 90.75 98 ALA A N 1
ATOM 791 C CA . ALA A 1 98 ? 7.003 22.027 -0.014 1.00 90.75 98 ALA A CA 1
ATOM 792 C C . ALA A 1 98 ? 6.456 23.197 -0.847 1.00 90.75 98 ALA A C 1
ATOM 794 O O . ALA A 1 98 ? 5.826 24.100 -0.297 1.00 90.75 98 ALA A O 1
ATOM 795 N N . ARG A 1 99 ? 6.628 23.138 -2.175 1.00 91.12 99 ARG A N 1
ATOM 796 C CA . ARG A 1 99 ? 6.123 24.149 -3.115 1.00 91.12 99 ARG A CA 1
ATOM 797 C C . ARG A 1 99 ? 4.598 24.227 -3.093 1.00 91.12 99 ARG A C 1
ATOM 799 O O . ARG A 1 99 ? 4.052 25.314 -2.968 1.00 91.12 99 ARG A O 1
ATOM 806 N N . THR A 1 100 ? 3.912 23.089 -3.174 1.00 88.88 100 THR A N 1
ATOM 807 C CA . THR A 1 100 ? 2.440 23.047 -3.192 1.00 88.88 100 THR A CA 1
ATOM 808 C C . THR A 1 100 ? 1.822 23.464 -1.863 1.00 88.88 100 THR A C 1
ATOM 810 O O . THR A 1 100 ? 0.765 24.083 -1.848 1.00 88.88 100 THR A O 1
ATOM 813 N N . LEU A 1 101 ? 2.483 23.160 -0.747 1.00 86.44 101 LEU A N 1
ATOM 814 C CA . LEU A 1 101 ? 2.034 23.568 0.583 1.00 86.44 101 LEU A CA 1
ATOM 815 C C . LEU A 1 101 ? 2.468 24.992 0.959 1.00 86.44 101 LEU A C 1
ATOM 817 O O . LEU A 1 101 ? 2.080 25.461 2.025 1.00 86.44 101 LEU A O 1
ATOM 821 N N . ASN A 1 102 ? 3.263 25.660 0.116 1.00 90.25 102 ASN A N 1
ATOM 822 C CA . ASN A 1 102 ? 3.884 26.955 0.391 1.00 90.25 102 ASN A CA 1
ATOM 823 C C . ASN A 1 102 ? 4.603 26.998 1.756 1.00 90.25 102 ASN A C 1
ATOM 825 O O . ASN A 1 102 ? 4.398 27.894 2.574 1.00 90.25 102 ASN A O 1
ATOM 829 N N . VAL A 1 103 ? 5.422 25.981 2.033 1.00 91.81 103 VAL A N 1
ATOM 830 C CA . VAL A 1 103 ? 6.203 25.870 3.274 1.00 91.81 103 VAL A CA 1
ATOM 831 C C . VAL A 1 103 ? 7.636 25.451 2.984 1.00 91.81 103 VAL A C 1
ATOM 833 O O . VAL A 1 103 ? 7.953 24.910 1.929 1.00 91.81 103 VAL A O 1
ATOM 836 N N . HIS A 1 104 ? 8.517 25.643 3.960 1.00 93.31 104 HIS A N 1
ATOM 837 C CA . HIS A 1 104 ? 9.901 25.210 3.840 1.00 93.31 104 HIS A CA 1
ATOM 838 C C . HIS A 1 104 ? 10.034 23.671 3.844 1.00 93.31 104 HIS A C 1
ATOM 840 O O . HIS A 1 104 ? 9.288 22.956 4.520 1.00 93.31 104 HIS A O 1
ATOM 846 N N . ILE A 1 105 ? 11.043 23.147 3.138 1.00 92.12 105 ILE A N 1
ATOM 847 C CA . ILE A 1 105 ? 11.335 21.702 3.023 1.00 92.12 105 ILE A CA 1
ATOM 848 C C . ILE A 1 105 ? 11.486 21.037 4.402 1.00 92.12 105 ILE A C 1
ATOM 850 O O . ILE A 1 105 ? 10.985 19.933 4.628 1.00 92.12 105 ILE A O 1
ATOM 854 N N . SER A 1 106 ? 12.148 21.710 5.350 1.00 92.62 106 SER A N 1
ATOM 855 C CA . SER A 1 106 ? 12.324 21.193 6.718 1.00 92.62 106 SER A CA 1
ATOM 856 C C . SER A 1 106 ? 10.992 21.019 7.454 1.00 92.62 106 SER A C 1
ATOM 858 O O . SER A 1 106 ? 10.822 20.049 8.195 1.00 92.62 106 SER A O 1
ATOM 860 N N . SER A 1 107 ? 10.018 21.897 7.203 1.00 92.81 107 SER A N 1
ATOM 861 C CA . SER A 1 107 ? 8.675 21.809 7.776 1.00 92.81 107 SER A CA 1
ATOM 862 C C . SER A 1 107 ? 7.933 20.575 7.262 1.00 92.81 107 SER A C 1
ATOM 864 O O . SER A 1 107 ? 7.268 19.899 8.047 1.00 92.81 107 SER A O 1
ATOM 866 N N . ILE A 1 108 ? 8.091 20.221 5.980 1.00 92.50 108 ILE A N 1
ATOM 867 C CA . ILE A 1 108 ? 7.523 18.985 5.416 1.00 92.50 108 ILE A CA 1
ATOM 868 C C . ILE A 1 108 ? 8.133 17.751 6.073 1.00 92.50 108 ILE A C 1
ATOM 870 O O . ILE A 1 108 ? 7.398 16.875 6.528 1.00 92.50 108 ILE A O 1
ATOM 874 N N . TRP A 1 109 ? 9.461 17.692 6.194 1.00 92.06 109 TRP A N 1
ATOM 875 C CA . TRP A 1 109 ? 10.131 16.584 6.882 1.00 92.06 109 TRP A CA 1
ATOM 876 C C . TRP A 1 109 ? 9.662 16.430 8.328 1.00 92.06 109 TRP A C 1
ATOM 878 O O . TRP A 1 109 ? 9.387 15.312 8.771 1.00 92.06 109 TRP A O 1
ATOM 888 N N . TYR A 1 110 ? 9.522 17.544 9.050 1.00 93.06 110 TYR A N 1
ATOM 889 C CA . TYR A 1 110 ? 8.981 17.549 10.404 1.00 93.06 110 TYR A CA 1
ATOM 890 C C . TYR A 1 110 ? 7.551 16.994 10.445 1.00 93.06 110 TYR A C 1
ATOM 892 O O . TYR A 1 110 ? 7.259 16.112 11.252 1.00 93.06 110 TYR A O 1
ATOM 900 N N . LYS A 1 111 ? 6.679 17.443 9.537 1.00 93.88 111 LYS A N 1
ATOM 901 C CA . LYS A 1 111 ? 5.281 16.997 9.429 1.00 93.88 111 LYS A CA 1
ATOM 902 C C . LYS A 1 111 ? 5.175 15.503 9.078 1.00 93.88 111 LYS A C 1
ATOM 904 O O . LYS A 1 111 ? 4.441 14.775 9.744 1.00 93.88 111 LYS A O 1
ATOM 909 N N . ILE A 1 112 ? 5.982 14.997 8.141 1.00 92.94 112 ILE A N 1
ATOM 910 C CA . ILE A 1 112 ? 6.065 13.556 7.823 1.00 92.94 112 ILE A CA 1
ATOM 911 C C . ILE A 1 112 ? 6.566 12.756 9.032 1.00 92.94 112 ILE A C 1
ATOM 913 O O . ILE A 1 112 ? 6.016 11.700 9.353 1.00 92.94 112 ILE A O 1
ATOM 917 N N . LYS A 1 113 ? 7.594 13.248 9.736 1.00 93.00 113 LYS A N 1
ATOM 918 C CA . LYS A 1 113 ? 8.104 12.605 10.956 1.00 93.00 113 LYS A CA 1
ATOM 919 C C . LYS A 1 113 ? 7.027 12.554 12.039 1.00 93.00 113 LYS A C 1
ATOM 921 O O . LYS A 1 113 ? 6.852 11.508 12.651 1.00 93.00 113 LYS A O 1
ATOM 926 N N . ARG A 1 114 ? 6.272 13.638 12.228 1.00 93.44 114 ARG A N 1
ATOM 927 C CA . ARG A 1 114 ? 5.136 13.713 13.158 1.00 93.44 114 ARG A CA 1
ATOM 928 C C . ARG A 1 114 ? 4.024 12.732 12.800 1.00 93.44 114 ARG A C 1
ATOM 930 O O . ARG A 1 114 ? 3.541 12.056 13.699 1.00 93.44 114 ARG A O 1
ATOM 937 N N . LEU A 1 115 ? 3.672 12.594 11.520 1.00 93.44 115 LEU A N 1
ATOM 938 C CA . LEU A 1 115 ? 2.725 11.571 11.055 1.00 93.44 115 LEU A CA 1
ATOM 939 C C . LEU A 1 115 ? 3.225 10.157 11.388 1.00 93.44 115 LEU A C 1
ATOM 941 O O . LEU A 1 115 ? 2.470 9.349 11.917 1.00 93.44 115 LEU A O 1
ATOM 945 N N . ARG A 1 116 ? 4.517 9.872 11.176 1.00 92.12 116 ARG A N 1
ATOM 946 C CA . ARG A 1 116 ? 5.117 8.585 11.576 1.00 92.12 116 ARG A CA 1
ATOM 947 C C . ARG A 1 116 ? 5.083 8.360 13.084 1.00 92.12 116 ARG A C 1
ATOM 949 O O . ARG A 1 116 ? 4.772 7.260 13.524 1.00 92.12 116 ARG A O 1
ATOM 956 N N . THR A 1 117 ? 5.381 9.390 13.876 1.00 89.56 117 THR A N 1
ATOM 957 C CA . THR A 1 117 ? 5.252 9.339 15.340 1.00 89.56 117 THR A CA 1
ATOM 958 C C . THR A 1 117 ? 3.805 9.108 15.765 1.00 89.56 117 THR A C 1
ATOM 960 O O . THR A 1 117 ? 3.582 8.384 16.723 1.00 89.56 117 THR A O 1
ATOM 963 N N . GLY A 1 118 ? 2.837 9.662 15.035 1.00 88.06 118 GLY A N 1
ATOM 964 C CA . GLY A 1 118 ? 1.407 9.410 15.212 1.00 88.06 118 GLY A CA 1
ATOM 965 C C . GLY A 1 118 ? 0.918 8.079 14.638 1.00 88.06 118 GLY A C 1
ATOM 966 O O . GLY A 1 118 ? -0.287 7.897 14.534 1.00 88.06 118 GLY A O 1
ATOM 967 N N . GLY A 1 119 ? 1.816 7.174 14.235 1.00 88.19 119 GLY A N 1
ATOM 968 C CA . GLY A 1 119 ? 1.456 5.804 13.881 1.00 88.19 119 GLY A CA 1
ATOM 969 C C . GLY A 1 119 ? 1.256 5.498 12.404 1.00 88.19 119 GLY A C 1
ATOM 970 O O . GLY A 1 119 ? 1.005 4.348 12.039 1.00 88.19 119 GLY A O 1
ATOM 971 N N . PHE A 1 120 ? 1.396 6.498 11.537 1.00 91.19 120 PHE A N 1
ATOM 972 C CA . PHE A 1 120 ? 1.254 6.303 10.100 1.00 91.19 120 PHE A CA 1
ATOM 973 C C . PHE A 1 120 ? 2.514 5.701 9.480 1.00 91.19 120 PHE A C 1
ATOM 975 O O . PHE A 1 120 ? 3.643 6.117 9.753 1.00 91.19 120 PHE A O 1
ATOM 982 N N . ALA A 1 121 ? 2.320 4.769 8.551 1.00 91.94 121 ALA A N 1
ATOM 983 C CA . ALA A 1 121 ? 3.383 4.306 7.668 1.00 91.94 121 ALA A CA 1
ATOM 984 C C . ALA A 1 121 ? 3.009 4.563 6.212 1.00 91.94 121 ALA A C 1
ATOM 986 O O . ALA A 1 121 ? 1.866 4.363 5.818 1.00 91.94 121 ALA A O 1
ATOM 987 N N . PHE A 1 122 ? 3.997 4.946 5.409 1.00 94.56 122 PHE A N 1
ATOM 988 C CA . PHE A 1 122 ? 3.821 5.278 3.998 1.00 94.56 122 PHE A CA 1
ATOM 989 C C . PHE A 1 122 ? 4.508 4.238 3.118 1.00 94.56 122 PHE A C 1
ATOM 991 O O . PHE A 1 122 ? 5.549 3.700 3.499 1.00 94.56 122 PHE A O 1
ATOM 998 N N . GLY A 1 123 ? 3.940 3.996 1.943 1.00 95.81 123 GLY A N 1
ATOM 999 C CA . GLY A 1 123 ? 4.519 3.192 0.871 1.00 95.81 123 GLY A CA 1
ATOM 1000 C C . GLY A 1 123 ? 4.189 3.817 -0.480 1.00 95.81 123 GLY A C 1
ATOM 1001 O O . GLY A 1 123 ? 3.247 4.602 -0.577 1.00 95.81 123 GLY A O 1
ATOM 1002 N N . ALA A 1 124 ? 4.936 3.477 -1.525 1.00 96.62 124 ALA A N 1
ATOM 1003 C CA . ALA A 1 124 ? 4.482 3.749 -2.884 1.00 96.62 124 ALA A CA 1
ATOM 1004 C C . ALA A 1 124 ? 3.178 2.985 -3.169 1.00 96.62 124 ALA A C 1
ATOM 1006 O O . ALA A 1 124 ? 3.027 1.820 -2.785 1.00 96.62 124 ALA A O 1
ATOM 1007 N N . ASP A 1 125 ? 2.233 3.660 -3.815 1.00 96.25 125 ASP A N 1
ATOM 1008 C CA . ASP A 1 125 ? 1.068 3.029 -4.421 1.00 96.25 125 ASP A CA 1
ATOM 1009 C C . ASP A 1 125 ? 1.490 2.432 -5.764 1.00 96.25 125 ASP A C 1
ATOM 1011 O O . ASP A 1 125 ? 1.966 3.157 -6.641 1.00 96.25 125 ASP A O 1
ATOM 1015 N N . VAL A 1 126 ? 1.384 1.111 -5.875 1.00 95.44 126 VAL A N 1
ATOM 1016 C CA . VAL A 1 126 ? 1.962 0.317 -6.958 1.00 95.44 126 VAL A CA 1
ATOM 1017 C C . VAL A 1 126 ? 0.865 -0.507 -7.605 1.00 95.44 126 VAL A C 1
ATOM 1019 O O . VAL A 1 126 ? 0.185 -1.281 -6.931 1.00 95.44 126 VAL A O 1
ATOM 1022 N N . ASP A 1 127 ? 0.765 -0.359 -8.918 1.00 95.38 127 ASP A N 1
ATOM 1023 C CA . ASP A 1 127 ? 0.042 -1.237 -9.822 1.00 95.38 127 ASP A CA 1
ATOM 1024 C C . ASP A 1 127 ? 0.840 -2.538 -9.992 1.00 95.38 127 ASP A C 1
ATOM 1026 O O . ASP A 1 127 ? 1.850 -2.597 -10.702 1.00 95.38 127 ASP A O 1
ATOM 1030 N N . HIS A 1 128 ? 0.435 -3.575 -9.259 1.00 94.88 128 HIS A N 1
ATOM 1031 C CA . HIS A 1 128 ? 1.113 -4.870 -9.302 1.00 94.88 128 HIS A CA 1
ATOM 1032 C C . HIS A 1 128 ? 0.876 -5.596 -10.637 1.00 94.88 128 HIS A C 1
ATOM 1034 O O . HIS A 1 128 ? 1.772 -6.315 -11.081 1.00 94.88 128 HIS A O 1
ATOM 1040 N N . TYR A 1 129 ? -0.242 -5.344 -11.324 1.00 95.62 129 TYR A N 1
ATOM 1041 C CA . TYR A 1 129 ? -0.539 -5.952 -12.622 1.00 95.62 129 TYR A CA 1
ATOM 1042 C C . TYR A 1 12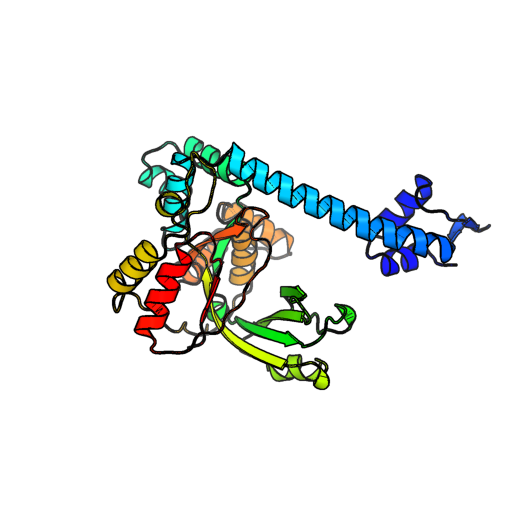9 ? 0.420 -5.478 -13.705 1.00 95.62 129 TYR A C 1
ATOM 1044 O O . TYR A 1 129 ? 0.990 -6.296 -14.426 1.00 95.62 129 TYR A O 1
ATOM 1052 N N . LYS A 1 130 ? 0.721 -4.176 -13.743 1.00 94.44 130 LYS A N 1
ATOM 1053 C CA . LYS A 1 130 ? 1.751 -3.609 -14.629 1.00 94.44 130 LYS A CA 1
ATOM 1054 C C . LYS A 1 130 ? 3.175 -4.061 -14.295 1.00 94.44 130 LYS A C 1
ATOM 1056 O O . LYS A 1 130 ? 4.086 -3.850 -15.094 1.00 94.44 130 LYS A O 1
ATOM 1061 N N . LEU A 1 131 ? 3.389 -4.694 -13.140 1.00 93.50 131 LEU A N 1
ATOM 1062 C CA . LEU A 1 131 ? 4.630 -5.404 -12.801 1.00 93.50 131 LEU A CA 1
ATOM 1063 C C . LEU A 1 131 ? 4.586 -6.895 -13.156 1.00 93.50 131 LEU A C 1
ATOM 1065 O O . LEU A 1 131 ? 5.539 -7.619 -12.872 1.00 93.50 131 LEU A O 1
ATOM 1069 N N . GLY A 1 132 ? 3.505 -7.347 -13.786 1.00 94.19 132 GLY A N 1
ATOM 1070 C CA . GLY A 1 132 ? 3.311 -8.720 -14.213 1.00 94.19 132 GLY A CA 1
ATOM 1071 C C . GLY A 1 132 ? 2.855 -9.624 -13.079 1.00 94.19 132 GLY A C 1
ATOM 1072 O O . GLY A 1 132 ? 3.192 -10.804 -13.103 1.00 94.19 132 GLY A O 1
ATOM 1073 N N . LEU A 1 133 ? 2.143 -9.086 -12.083 1.00 94.75 133 LEU A N 1
ATOM 1074 C CA . LEU A 1 133 ? 1.640 -9.834 -10.934 1.00 94.75 133 LEU A CA 1
ATOM 1075 C C . LEU A 1 133 ? 0.117 -9.719 -10.811 1.00 94.75 133 LEU A C 1
ATOM 1077 O O . LEU A 1 133 ? -0.424 -8.619 -10.804 1.00 94.75 133 LEU A O 1
ATOM 1081 N N . ILE A 1 134 ? -0.554 -10.844 -10.589 1.00 95.75 134 ILE A N 1
ATOM 1082 C CA . ILE A 1 134 ? -1.958 -10.907 -10.157 1.00 95.75 134 ILE A CA 1
ATOM 1083 C C . ILE A 1 134 ? -2.040 -11.315 -8.693 1.00 95.75 134 ILE A C 1
ATOM 1085 O O . ILE A 1 134 ? -1.121 -11.937 -8.148 1.00 95.75 134 ILE A O 1
ATOM 1089 N N . LYS A 1 135 ? -3.152 -10.977 -8.042 1.00 96.94 135 LYS A N 1
ATOM 1090 C CA . LYS A 1 135 ? -3.413 -11.413 -6.671 1.00 96.94 135 LYS A CA 1
ATOM 1091 C C . LYS A 1 135 ? -4.438 -12.532 -6.673 1.00 96.94 135 LYS A C 1
ATOM 1093 O O . LYS A 1 135 ? -5.524 -12.378 -7.218 1.00 96.94 135 LYS A O 1
ATOM 1098 N N . LEU A 1 136 ? -4.091 -13.636 -6.027 1.00 97.31 136 LEU A N 1
ATOM 1099 C CA . LEU A 1 136 ? -5.016 -14.725 -5.739 1.00 97.31 136 LEU A CA 1
ATOM 1100 C C . LEU A 1 136 ? -5.396 -14.639 -4.261 1.00 97.31 136 LEU A C 1
ATOM 1102 O O . LEU A 1 136 ? -4.553 -14.832 -3.380 1.00 97.31 136 LEU A O 1
ATOM 1106 N N . LEU A 1 137 ? -6.658 -14.309 -4.009 1.00 96.50 137 LEU A N 1
ATOM 1107 C CA . LEU A 1 137 ? -7.273 -14.287 -2.687 1.00 96.50 137 LEU A CA 1
ATOM 1108 C C . LEU A 1 137 ? -7.893 -15.658 -2.447 1.00 96.50 137 LEU A C 1
ATOM 1110 O O . LEU A 1 137 ? -8.744 -16.074 -3.224 1.00 96.50 137 LEU A O 1
ATOM 1114 N N . VAL A 1 138 ? -7.484 -16.352 -1.390 1.00 95.81 138 VAL A N 1
ATOM 1115 C CA . VAL A 1 138 ? -7.969 -17.702 -1.076 1.00 95.81 138 VAL A CA 1
ATOM 1116 C C . VAL A 1 138 ? -8.613 -17.709 0.298 1.00 95.81 138 VAL A C 1
ATOM 1118 O O . VAL A 1 138 ? -8.038 -17.186 1.255 1.00 95.81 138 VAL A O 1
ATOM 1121 N N . PHE A 1 139 ? -9.781 -18.334 0.388 1.00 94.56 139 PHE A N 1
ATOM 1122 C CA . PHE A 1 139 ? -10.534 -18.515 1.618 1.00 94.56 139 PHE A CA 1
ATOM 1123 C C . PHE A 1 139 ? -10.678 -20.005 1.895 1.00 94.56 139 PHE A C 1
ATOM 1125 O O . PHE A 1 139 ? -11.136 -20.774 1.045 1.00 94.56 139 PHE A O 1
ATOM 1132 N N . LEU A 1 140 ? -10.255 -20.396 3.089 1.00 94.31 140 LEU A N 1
ATOM 1133 C CA . LEU A 1 140 ? -10.336 -21.759 3.578 1.00 94.31 140 LEU A CA 1
ATOM 1134 C C . LEU A 1 140 ? -11.285 -21.819 4.772 1.00 94.31 140 LEU A C 1
ATOM 1136 O O . LEU A 1 140 ? -11.253 -20.929 5.622 1.00 94.31 140 LEU A O 1
ATOM 1140 N N . ASP A 1 141 ? -12.043 -22.903 4.893 1.00 92.38 141 ASP A N 1
ATOM 1141 C CA . ASP A 1 141 ? -13.021 -23.123 5.968 1.00 92.38 141 ASP A CA 1
ATOM 1142 C C . ASP A 1 141 ? -12.359 -23.397 7.333 1.00 92.38 141 ASP A C 1
ATOM 1144 O O . ASP A 1 141 ? -13.018 -23.444 8.376 1.00 92.38 141 ASP A O 1
ATOM 1148 N N . ARG A 1 142 ? -11.040 -23.630 7.346 1.00 89.31 142 ARG A N 1
ATOM 1149 C CA . ARG A 1 142 ? -10.259 -24.030 8.518 1.00 89.31 142 ARG A CA 1
ATOM 1150 C C . ARG A 1 142 ? -8.928 -23.289 8.590 1.00 89.31 142 ARG A C 1
ATOM 1152 O O . ARG A 1 142 ? -8.272 -23.023 7.588 1.00 89.31 142 ARG A O 1
ATOM 1159 N N . VAL A 1 143 ? -8.495 -23.005 9.819 1.00 89.25 143 VAL A N 1
ATOM 1160 C CA . VAL A 1 143 ? -7.140 -22.507 10.086 1.00 89.25 143 VAL A CA 1
ATOM 1161 C C . VAL A 1 143 ? -6.137 -23.645 9.908 1.00 89.25 143 VAL A C 1
ATOM 1163 O O . VAL A 1 143 ? -6.180 -24.626 10.651 1.00 89.25 143 VAL A O 1
ATOM 1166 N N . LEU A 1 144 ? -5.227 -23.484 8.950 1.00 88.38 144 LEU A N 1
ATOM 1167 C CA . LEU A 1 144 ? -4.100 -24.382 8.694 1.00 88.38 144 LEU A CA 1
ATOM 1168 C C . LEU A 1 144 ? -2.795 -23.750 9.169 1.00 88.38 144 LEU A C 1
ATOM 1170 O O . LEU A 1 144 ? -2.651 -22.531 9.143 1.00 88.38 144 LEU A O 1
ATOM 1174 N N . SER A 1 145 ? -1.822 -24.555 9.584 1.00 86.50 145 SER A N 1
ATOM 1175 C CA . SER A 1 145 ? -0.499 -24.031 9.922 1.00 86.50 145 SER A CA 1
ATOM 1176 C C . SER A 1 145 ? 0.237 -23.527 8.668 1.00 86.50 145 SER A C 1
ATOM 1178 O O . SER A 1 145 ? 0.043 -24.063 7.578 1.00 86.50 145 SER A O 1
ATOM 1180 N N . PRO A 1 146 ? 1.146 -22.538 8.784 1.00 85.44 146 PRO A N 1
ATOM 1181 C CA . PRO A 1 146 ? 1.924 -22.059 7.638 1.00 85.44 146 PRO A CA 1
ATOM 1182 C C . PRO A 1 146 ? 2.759 -23.134 6.924 1.00 85.44 146 PRO A C 1
ATOM 1184 O O . PRO A 1 146 ? 3.127 -22.939 5.773 1.00 85.44 146 PRO A O 1
ATOM 1187 N N . SER A 1 147 ? 3.083 -24.244 7.595 1.00 85.94 147 SER A N 1
ATOM 1188 C CA . SER A 1 147 ? 3.783 -25.393 7.001 1.00 85.94 147 SER A CA 1
ATOM 1189 C C . SER A 1 147 ? 2.901 -26.251 6.093 1.00 85.94 147 SER A C 1
ATOM 1191 O O . SER A 1 147 ? 3.430 -26.966 5.252 1.00 85.94 147 SER A O 1
ATOM 1193 N N . GLU A 1 148 ? 1.580 -26.184 6.254 1.00 86.25 148 GLU A N 1
ATOM 1194 C CA . GLU A 1 148 ? 0.601 -26.923 5.443 1.00 86.25 148 GLU A CA 1
ATOM 1195 C C . GLU A 1 148 ? 0.188 -26.153 4.180 1.00 86.25 148 GLU A C 1
ATOM 1197 O O . GLU A 1 148 ? -0.678 -26.593 3.431 1.00 86.25 148 GLU A O 1
ATOM 1202 N N . ILE A 1 149 ? 0.775 -24.977 3.957 1.00 90.25 149 ILE A N 1
ATOM 1203 C CA . ILE A 1 149 ? 0.372 -24.037 2.918 1.00 90.25 149 ILE A CA 1
ATOM 1204 C C . ILE A 1 149 ? 1.572 -23.769 2.008 1.00 90.25 149 ILE A C 1
ATOM 1206 O O . ILE A 1 149 ? 2.682 -23.554 2.509 1.00 90.25 149 ILE A O 1
ATOM 1210 N N . PRO A 1 150 ? 1.382 -23.703 0.678 1.00 90.12 150 PRO A N 1
ATOM 1211 C CA . PRO A 1 150 ? 2.430 -23.265 -0.231 1.00 90.12 150 PRO A CA 1
ATOM 1212 C C . PRO A 1 150 ? 2.942 -21.884 0.181 1.00 90.12 150 PRO A C 1
ATOM 1214 O O . PRO A 1 150 ? 2.197 -20.904 0.174 1.00 90.12 150 PRO A O 1
ATOM 1217 N N . SER A 1 151 ? 4.217 -21.800 0.558 1.00 89.75 151 SER A N 1
ATOM 1218 C CA . SER A 1 151 ? 4.845 -20.529 0.943 1.00 89.75 151 SER A CA 1
ATOM 1219 C C . SER A 1 151 ? 5.287 -19.704 -0.268 1.00 89.75 151 SER A C 1
ATOM 1221 O O . SER A 1 151 ? 5.469 -18.488 -0.164 1.00 89.75 151 SER A O 1
ATOM 1223 N N . THR A 1 152 ? 5.436 -20.348 -1.428 1.00 89.44 152 THR A N 1
ATOM 1224 C CA . THR A 1 152 ? 5.780 -19.695 -2.690 1.00 89.44 152 THR A CA 1
ATOM 1225 C C . THR A 1 152 ? 4.744 -18.623 -3.005 1.00 89.44 152 THR A C 1
ATOM 1227 O O . THR A 1 152 ? 3.547 -18.884 -2.997 1.00 89.44 152 THR A O 1
ATOM 1230 N N . PHE A 1 153 ? 5.212 -17.398 -3.248 1.00 92.75 153 PHE A N 1
ATOM 1231 C CA . PHE A 1 153 ? 4.384 -16.223 -3.553 1.00 92.75 153 PHE A CA 1
ATOM 1232 C C . PHE A 1 153 ? 3.390 -15.771 -2.470 1.00 92.75 153 PHE A C 1
ATOM 1234 O O . PHE A 1 153 ? 2.716 -14.757 -2.669 1.00 92.75 153 PHE A O 1
ATOM 1241 N N . LEU A 1 154 ? 3.329 -16.440 -1.315 1.00 94.75 154 LEU A N 1
ATOM 1242 C CA . LEU A 1 154 ? 2.453 -16.056 -0.213 1.00 94.75 154 LEU A CA 1
ATOM 1243 C C . LEU A 1 154 ? 2.889 -14.699 0.363 1.00 94.75 154 LEU A C 1
ATOM 1245 O O . LEU A 1 154 ? 4.045 -14.506 0.757 1.00 94.75 154 LEU A O 1
ATOM 1249 N N . ARG A 1 155 ? 1.963 -13.736 0.411 1.00 94.00 155 ARG A N 1
ATOM 1250 C CA . ARG A 1 155 ? 2.202 -12.378 0.935 1.00 94.00 155 ARG A CA 1
ATOM 1251 C C . ARG A 1 155 ? 1.371 -12.041 2.157 1.00 94.00 155 ARG A C 1
ATOM 1253 O O . ARG A 1 155 ? 1.792 -11.192 2.942 1.00 94.00 155 ARG A O 1
ATOM 1260 N N . TYR A 1 156 ? 0.230 -12.695 2.330 1.00 92.69 156 TYR A N 1
ATOM 1261 C CA . TYR A 1 156 ? -0.655 -12.446 3.456 1.00 92.69 156 TYR A CA 1
ATOM 1262 C C . TYR A 1 156 ? -1.249 -13.745 3.981 1.00 92.69 156 TYR A C 1
ATOM 1264 O O . TYR A 1 156 ? -1.626 -14.613 3.201 1.00 92.69 156 TYR A O 1
ATOM 1272 N N . TYR A 1 157 ? -1.326 -13.844 5.304 1.00 92.75 157 TYR A N 1
ATOM 1273 C CA . TYR A 1 157 ? -1.921 -14.948 6.043 1.00 92.75 157 TYR A CA 1
ATOM 1274 C C . TYR A 1 157 ? -2.668 -14.335 7.227 1.00 92.75 157 TYR A C 1
ATOM 1276 O O . TYR A 1 157 ? -2.048 -13.642 8.044 1.00 92.75 157 TYR A O 1
ATOM 1284 N N . ALA A 1 158 ? -3.971 -14.582 7.334 1.00 90.69 158 ALA A N 1
ATOM 1285 C CA . ALA A 1 158 ? -4.760 -14.154 8.482 1.00 90.69 158 ALA A CA 1
ATOM 1286 C C . ALA A 1 158 ? -5.918 -15.120 8.766 1.00 90.69 158 ALA A C 1
ATOM 1288 O O . ALA A 1 158 ? -6.663 -15.448 7.843 1.00 90.69 158 ALA A O 1
ATOM 1289 N N . PRO A 1 159 ? -6.109 -15.559 10.023 1.00 89.44 159 PRO A N 1
ATOM 1290 C CA . PRO A 1 159 ? -7.302 -16.312 10.390 1.00 89.44 159 PRO A CA 1
ATOM 1291 C C . PRO A 1 159 ? -8.558 -15.449 10.205 1.00 89.44 159 PRO A C 1
ATOM 1293 O O . PRO A 1 159 ? -8.526 -14.241 10.446 1.00 89.44 159 PRO A O 1
ATOM 1296 N N . VAL A 1 160 ? -9.655 -16.085 9.806 1.00 87.00 160 VAL A N 1
ATOM 1297 C CA . VAL A 1 160 ? -10.975 -15.462 9.644 1.00 87.00 160 VAL A CA 1
ATOM 1298 C C . VAL A 1 160 ? -11.845 -15.821 10.848 1.00 87.00 160 VAL A C 1
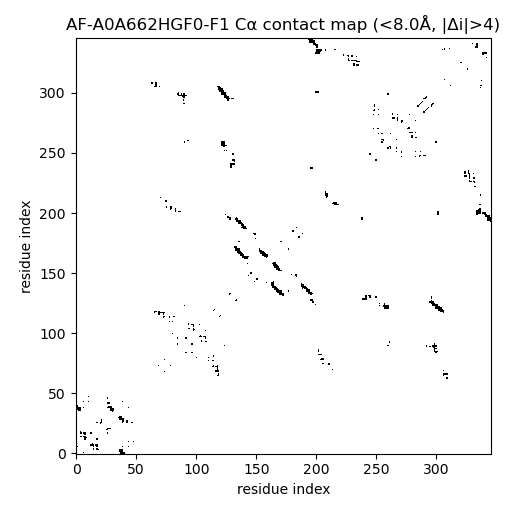ATOM 1300 O O . VAL A 1 160 ? -11.780 -16.936 11.363 1.00 87.00 160 VAL A O 1
ATOM 1303 N N . VAL A 1 161 ? -12.643 -14.861 11.318 1.00 80.31 161 VAL A N 1
ATOM 1304 C CA . VAL A 1 161 ? -13.595 -15.036 12.426 1.00 80.31 161 VAL A CA 1
ATOM 1305 C C . VAL A 1 161 ? -14.993 -15.277 11.833 1.00 80.31 161 VAL A C 1
ATOM 1307 O O . VAL A 1 161 ? -15.374 -14.526 10.937 1.00 80.31 161 VAL A O 1
ATOM 1310 N N . PRO A 1 162 ? -15.776 -16.267 12.313 1.00 76.50 162 PRO A N 1
ATOM 1311 C CA . PRO A 1 162 ? -15.505 -17.135 13.467 1.00 76.50 162 PRO A CA 1
ATOM 1312 C C . PRO A 1 162 ? -14.571 -18.324 13.183 1.00 76.50 162 PRO A C 1
ATOM 1314 O O . PRO A 1 162 ? -13.932 -18.817 14.110 1.00 76.50 162 PRO A O 1
ATOM 1317 N N . LYS A 1 163 ? -14.465 -18.782 11.932 1.00 82.75 163 LYS A N 1
ATOM 1318 C CA . LYS A 1 163 ? -13.600 -19.898 11.521 1.00 82.75 163 LYS A CA 1
ATOM 1319 C C . LYS A 1 163 ? -13.086 -19.632 10.106 1.00 82.75 163 LYS A C 1
ATOM 1321 O O . LYS A 1 163 ? -13.793 -19.035 9.302 1.00 82.75 163 LYS A O 1
ATOM 1326 N N . GLY A 1 164 ? -11.873 -20.095 9.819 1.00 89.88 164 GLY A N 1
ATOM 1327 C CA . GLY A 1 164 ? -11.310 -20.104 8.474 1.00 89.88 164 GLY A CA 1
ATOM 1328 C C . GLY A 1 164 ? -9.961 -19.412 8.366 1.00 89.88 164 GLY A C 1
ATOM 1329 O O . GLY A 1 164 ? -9.399 -18.924 9.351 1.00 89.88 164 GLY A O 1
ATOM 1330 N N . LEU A 1 165 ? -9.419 -19.388 7.157 1.00 92.94 165 LEU A N 1
ATOM 1331 C CA . LEU A 1 165 ? -8.127 -18.794 6.854 1.00 92.94 165 LEU A CA 1
ATOM 1332 C C . LEU A 1 165 ? -8.185 -18.035 5.535 1.00 92.94 165 LEU A C 1
ATOM 1334 O O . LEU A 1 165 ? -8.643 -18.553 4.524 1.00 92.94 165 LEU A O 1
ATOM 1338 N N . PHE A 1 166 ? -7.676 -16.809 5.560 1.00 94.25 166 PHE A N 1
ATOM 1339 C CA . PHE A 1 166 ? -7.557 -15.947 4.400 1.00 94.25 166 PHE A CA 1
ATOM 1340 C C . PHE A 1 166 ? -6.090 -15.808 3.995 1.00 94.25 166 PHE A C 1
ATOM 1342 O O . PHE A 1 166 ? -5.225 -15.464 4.813 1.00 94.25 166 PHE A O 1
ATOM 1349 N N . LEU A 1 167 ? -5.817 -16.068 2.719 1.00 95.31 167 LEU A N 1
ATOM 1350 C CA . LEU A 1 167 ? -4.490 -16.006 2.122 1.00 95.31 167 LEU A CA 1
ATOM 1351 C C . LEU A 1 167 ? -4.494 -15.052 0.931 1.00 95.31 167 LEU A C 1
ATOM 1353 O O . LEU A 1 167 ? -5.462 -14.989 0.175 1.00 95.31 167 LEU A O 1
ATOM 1357 N N . ILE A 1 168 ? -3.379 -14.347 0.734 1.00 96.38 168 ILE A N 1
ATOM 1358 C CA . ILE A 1 168 ? -3.137 -13.585 -0.496 1.00 96.38 168 ILE A CA 1
ATOM 1359 C C . ILE A 1 168 ? -1.803 -14.012 -1.090 1.00 96.38 168 ILE A C 1
ATOM 1361 O O . ILE A 1 168 ? -0.749 -13.845 -0.462 1.00 96.38 168 ILE A O 1
ATOM 1365 N N . TYR A 1 169 ? -1.854 -14.495 -2.326 1.00 97.19 169 TYR A N 1
ATOM 1366 C CA . TYR A 1 169 ? -0.694 -14.796 -3.156 1.00 97.19 169 TYR A CA 1
ATOM 1367 C C . TYR A 1 169 ? -0.497 -13.725 -4.217 1.00 97.19 169 TYR A C 1
ATOM 1369 O O . TYR A 1 169 ? -1.467 -13.185 -4.737 1.00 97.19 169 TYR A O 1
ATOM 1377 N N . TYR A 1 170 ? 0.760 -13.417 -4.533 1.00 96.00 170 TYR A N 1
ATOM 1378 C CA . TYR A 1 170 ? 1.131 -12.505 -5.619 1.00 96.00 170 TYR A CA 1
ATOM 1379 C C . TYR A 1 170 ? 1.831 -13.314 -6.708 1.00 96.00 170 TYR A C 1
ATOM 1381 O O . TYR A 1 170 ? 3.030 -13.580 -6.599 1.00 96.00 170 TYR A O 1
ATOM 1389 N N . LEU A 1 171 ? 1.078 -13.729 -7.721 1.00 95.69 171 LEU A N 1
ATOM 1390 C CA . LEU A 1 171 ? 1.527 -14.674 -8.740 1.00 95.69 171 LEU A CA 1
ATOM 1391 C C . LEU A 1 171 ? 1.982 -13.933 -9.998 1.00 95.69 171 LEU A C 1
ATOM 1393 O O . LEU A 1 171 ? 1.282 -13.014 -10.424 1.00 95.69 171 LEU A O 1
ATOM 1397 N N . PRO A 1 172 ? 3.115 -14.311 -10.616 1.00 94.75 172 PRO A N 1
ATOM 1398 C CA . PRO A 1 172 ? 3.446 -13.861 -11.963 1.00 94.75 172 PRO A CA 1
ATOM 1399 C C . PRO A 1 172 ? 2.318 -14.177 -12.951 1.00 94.75 172 PRO A C 1
ATOM 1401 O O . PRO A 1 172 ? 1.731 -15.248 -12.868 1.00 94.75 172 PRO A O 1
ATOM 1404 N N . LEU A 1 173 ? 2.061 -13.298 -13.924 1.00 93.25 173 LEU A N 1
ATOM 1405 C CA . LEU A 1 173 ? 1.044 -13.523 -14.969 1.00 93.25 173 LEU A CA 1
ATOM 1406 C C . LEU A 1 173 ? 1.262 -14.815 -15.769 1.00 93.25 173 LEU A C 1
ATOM 1408 O O . LEU A 1 173 ? 0.321 -15.373 -16.315 1.00 93.25 173 LEU A O 1
ATOM 1412 N N . THR A 1 174 ? 2.507 -15.280 -15.852 1.00 91.75 174 THR A N 1
ATOM 1413 C CA . THR A 1 174 ? 2.881 -16.521 -16.540 1.00 91.75 174 THR A CA 1
ATOM 1414 C C . THR A 1 174 ? 2.752 -17.764 -15.658 1.00 91.75 174 THR A C 1
ATOM 1416 O O . THR A 1 174 ? 3.097 -18.851 -16.107 1.00 91.75 174 THR A O 1
ATOM 1419 N N . TYR A 1 175 ? 2.388 -17.611 -14.384 1.00 93.88 175 TYR A N 1
ATOM 1420 C CA . TYR A 1 175 ? 2.296 -18.711 -13.432 1.00 93.88 175 TYR A CA 1
ATOM 1421 C C . TYR A 1 175 ? 0.871 -19.259 -13.404 1.00 93.88 175 TYR A C 1
ATOM 1423 O O . TYR A 1 175 ? -0.080 -18.489 -13.272 1.00 93.88 175 TYR A O 1
ATOM 1431 N N . ASP A 1 176 ? 0.731 -20.580 -13.494 1.00 93.75 176 ASP A N 1
ATOM 1432 C CA . ASP A 1 176 ? -0.575 -21.226 -13.438 1.00 93.75 176 ASP A CA 1
ATOM 1433 C C . ASP A 1 176 ? -1.130 -21.190 -12.006 1.00 93.75 176 ASP A C 1
ATOM 1435 O O . ASP A 1 176 ? -0.489 -21.614 -11.044 1.00 93.75 176 ASP A O 1
ATOM 1439 N N . ILE A 1 177 ? -2.341 -20.666 -11.854 1.00 93.56 177 ILE A N 1
ATOM 1440 C CA . ILE A 1 177 ? -3.028 -20.575 -10.564 1.00 93.56 177 ILE A CA 1
ATOM 1441 C C . ILE A 1 177 ? -3.317 -21.975 -10.013 1.00 93.56 177 ILE A C 1
ATOM 1443 O O . ILE A 1 177 ? -3.216 -22.186 -8.798 1.00 93.56 177 ILE A O 1
ATOM 1447 N N . GLU A 1 178 ? -3.599 -22.942 -10.890 1.00 92.38 178 GLU A N 1
ATOM 1448 C CA . GLU A 1 178 ? -3.872 -24.327 -10.506 1.00 92.38 178 GLU A CA 1
ATOM 1449 C C . GLU A 1 178 ? -2.681 -24.971 -9.791 1.00 92.38 178 GLU A C 1
ATOM 1451 O O . GLU A 1 178 ? -2.858 -25.818 -8.911 1.00 92.38 178 GLU A O 1
ATOM 1456 N N . ASP A 1 179 ? -1.457 -24.508 -10.067 1.00 91.88 179 ASP A N 1
ATOM 1457 C CA . ASP A 1 179 ? -0.269 -24.975 -9.363 1.00 91.88 179 ASP A CA 1
ATOM 1458 C C . ASP A 1 179 ? -0.260 -24.581 -7.885 1.00 91.88 179 ASP A C 1
ATOM 1460 O O . ASP A 1 179 ? 0.294 -25.325 -7.079 1.00 91.88 179 ASP A O 1
ATOM 1464 N N . ILE A 1 180 ? -0.881 -23.468 -7.488 1.00 91.88 180 ILE A N 1
ATOM 1465 C CA . ILE A 1 180 ? -1.088 -23.163 -6.065 1.00 91.88 180 ILE A CA 1
ATOM 1466 C C . ILE A 1 180 ? -2.258 -23.978 -5.522 1.00 91.88 180 ILE A C 1
ATOM 1468 O O . ILE A 1 180 ? -2.123 -24.620 -4.477 1.00 91.88 180 ILE A O 1
ATOM 1472 N N . LEU A 1 181 ? -3.391 -23.971 -6.229 1.00 92.00 181 LEU A N 1
ATOM 1473 C CA . LEU A 1 181 ? -4.637 -24.570 -5.748 1.00 92.00 181 LEU A CA 1
ATOM 1474 C C . LEU A 1 181 ? -4.511 -26.081 -5.521 1.00 92.00 181 LEU A C 1
ATOM 1476 O O . LEU A 1 181 ? -5.025 -26.588 -4.526 1.00 92.00 181 LEU A O 1
ATOM 1480 N N . LYS A 1 182 ? -3.762 -26.802 -6.365 1.00 91.06 182 LYS A N 1
ATOM 1481 C CA . LYS A 1 182 ? -3.548 -28.254 -6.221 1.00 91.06 182 LYS A CA 1
ATOM 1482 C C . LYS A 1 182 ? -2.808 -28.656 -4.943 1.00 91.06 182 LYS A C 1
ATOM 1484 O O . LYS A 1 182 ? -2.957 -29.788 -4.492 1.00 91.06 182 LYS A O 1
ATOM 1489 N N . HIS A 1 183 ? -2.004 -27.754 -4.378 1.00 88.44 183 HIS A N 1
ATOM 1490 C CA . HIS A 1 183 ? -1.267 -27.994 -3.136 1.00 88.44 183 HIS A CA 1
ATOM 1491 C C . HIS A 1 183 ? -2.045 -27.551 -1.894 1.00 88.44 183 HIS A C 1
ATOM 1493 O O . HIS A 1 183 ? -1.594 -27.792 -0.775 1.00 88.44 183 HIS A O 1
ATOM 1499 N N . LEU A 1 184 ? -3.195 -26.896 -2.070 1.00 89.19 184 LEU A N 1
ATOM 1500 C CA . LEU A 1 184 ? -4.097 -26.598 -0.971 1.00 89.19 184 LEU A CA 1
ATOM 1501 C C . LEU A 1 184 ? -5.015 -27.801 -0.718 1.00 89.19 184 LEU A C 1
ATOM 1503 O O . LEU A 1 184 ? -5.431 -28.472 -1.667 1.00 89.19 184 LEU A O 1
ATOM 1507 N N . PRO A 1 185 ? -5.376 -28.091 0.544 1.00 84.88 185 PRO A N 1
ATOM 1508 C CA . PRO A 1 185 ? -6.308 -29.172 0.827 1.00 84.88 185 PRO A CA 1
ATOM 1509 C C . PRO A 1 185 ? -7.680 -28.848 0.222 1.00 84.88 185 PRO A C 1
ATOM 1511 O O . PRO A 1 185 ? -8.399 -27.985 0.726 1.00 84.88 185 PRO A O 1
ATOM 1514 N N . LYS A 1 186 ? -8.055 -29.550 -0.856 1.00 82.19 186 LYS A N 1
ATOM 1515 C CA . LYS A 1 186 ? -9.311 -29.309 -1.594 1.00 82.19 186 LYS A CA 1
ATOM 1516 C C . LYS A 1 186 ? -10.552 -29.363 -0.703 1.00 82.19 186 LYS A C 1
ATOM 1518 O O . LYS A 1 186 ? -11.494 -28.622 -0.933 1.00 82.19 186 LYS A O 1
ATOM 1523 N N . THR A 1 187 ? -10.529 -30.199 0.334 1.00 85.50 187 THR A N 1
ATOM 1524 C CA . THR A 1 187 ? -11.612 -30.326 1.322 1.00 85.50 187 THR A CA 1
ATOM 1525 C C . THR A 1 187 ? -11.878 -29.050 2.114 1.00 85.50 187 THR A C 1
ATOM 1527 O O . THR A 1 187 ? -12.954 -28.922 2.681 1.00 85.50 187 THR A O 1
ATOM 1530 N N . TYR A 1 188 ? -10.900 -28.145 2.195 1.00 88.69 188 TYR A N 1
ATOM 1531 C CA . TYR A 1 188 ? -10.990 -26.917 2.982 1.00 88.69 188 TYR A CA 1
ATOM 1532 C C . TYR A 1 188 ? -11.111 -25.663 2.119 1.00 88.69 188 TYR A C 1
ATOM 1534 O O . TYR A 1 188 ? -11.286 -24.577 2.660 1.00 88.69 188 TYR A O 1
ATOM 1542 N N . LEU A 1 189 ? -10.987 -25.778 0.794 1.00 91.75 189 LEU A N 1
ATOM 1543 C CA . LEU A 1 189 ? -11.088 -24.643 -0.117 1.00 91.75 189 LEU A CA 1
ATOM 1544 C C . LEU A 1 189 ? -12.554 -24.246 -0.306 1.00 91.75 189 LEU A C 1
ATOM 1546 O O . LEU A 1 189 ? -13.296 -24.943 -0.988 1.00 91.75 189 LEU A O 1
ATOM 1550 N N . GLU A 1 190 ? -12.957 -23.111 0.268 1.00 91.38 190 GLU A N 1
ATOM 1551 C CA . GLU A 1 190 ? -14.318 -22.586 0.103 1.00 91.38 190 GLU A CA 1
ATOM 1552 C C . GLU A 1 190 ? -14.448 -21.785 -1.189 1.00 91.38 190 GLU A C 1
ATOM 1554 O O . GLU A 1 190 ? -15.360 -21.992 -1.985 1.00 91.38 190 GLU A O 1
ATOM 1559 N N . GLN A 1 191 ? -13.537 -20.834 -1.387 1.00 92.50 191 GLN A N 1
ATOM 1560 C CA . GLN A 1 191 ? -13.567 -19.929 -2.528 1.00 92.50 191 GLN A CA 1
ATOM 1561 C C . GLN A 1 191 ? -12.189 -19.324 -2.784 1.00 92.50 191 GLN A C 1
ATOM 1563 O O . GLN A 1 191 ? -11.366 -19.165 -1.878 1.00 92.50 191 GLN A O 1
ATOM 1568 N N . TYR A 1 192 ? -11.964 -18.922 -4.029 1.00 94.75 192 TYR A N 1
ATOM 1569 C CA . TYR A 1 192 ? -10.837 -18.085 -4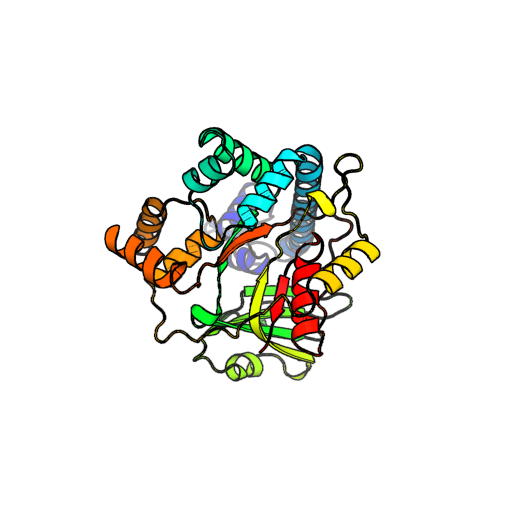.400 1.00 94.75 192 TYR A CA 1
ATOM 1570 C C . TYR A 1 192 ? -11.282 -17.004 -5.378 1.00 94.75 192 TYR A C 1
ATOM 1572 O O . TYR A 1 192 ? -12.192 -17.214 -6.180 1.00 94.75 192 TYR A O 1
ATOM 1580 N N . TRP A 1 193 ? -10.634 -15.845 -5.312 1.00 95.44 193 TRP A N 1
ATOM 1581 C CA . TRP A 1 193 ? -10.869 -14.727 -6.217 1.00 95.44 193 TRP A CA 1
ATOM 1582 C C . TRP A 1 193 ? -9.552 -14.287 -6.844 1.00 95.44 193 TRP A C 1
ATOM 1584 O O . TRP A 1 193 ? -8.521 -14.205 -6.171 1.00 95.44 193 TRP A O 1
ATOM 1594 N N . ILE A 1 194 ? -9.604 -13.982 -8.135 1.00 95.62 194 ILE A N 1
ATOM 1595 C CA . ILE A 1 194 ? -8.489 -13.412 -8.885 1.00 95.62 194 ILE A CA 1
ATOM 1596 C C . ILE A 1 194 ? -8.706 -11.907 -8.932 1.00 95.62 194 ILE A C 1
ATOM 1598 O O . ILE A 1 194 ? -9.820 -11.438 -9.143 1.00 95.62 194 ILE A O 1
ATOM 1602 N N . VAL A 1 195 ? -7.647 -11.160 -8.663 1.00 95.31 195 VAL A N 1
ATOM 1603 C CA . VAL A 1 195 ? -7.678 -9.707 -8.584 1.00 95.31 195 VAL A CA 1
ATOM 1604 C C . VAL A 1 195 ? -6.570 -9.166 -9.470 1.00 95.31 195 VAL A C 1
ATOM 1606 O O . VAL A 1 195 ? -5.382 -9.384 -9.200 1.00 95.31 195 VAL A O 1
ATOM 1609 N N . GLU A 1 196 ? -6.969 -8.441 -10.510 1.00 94.44 196 GLU A N 1
ATOM 1610 C CA . GLU A 1 196 ? -6.050 -7.685 -11.351 1.00 94.44 196 GLU A CA 1
ATOM 1611 C C . GLU A 1 196 ? -5.636 -6.374 -10.681 1.00 94.44 196 GLU A C 1
ATOM 1613 O O . GLU A 1 196 ? -4.470 -6.002 -10.742 1.00 94.44 196 GLU A O 1
ATOM 1618 N N . GLU A 1 197 ? -6.547 -5.694 -9.979 1.00 94.31 197 GLU A N 1
ATOM 1619 C CA . GLU A 1 197 ? -6.288 -4.348 -9.470 1.00 94.31 197 GLU A CA 1
ATOM 1620 C C . GLU A 1 197 ? -6.544 -4.147 -7.986 1.00 94.31 197 GLU A C 1
ATOM 1622 O O . GLU A 1 197 ? -7.460 -4.711 -7.392 1.00 94.31 197 GLU A O 1
ATOM 1627 N N . THR A 1 198 ? -5.751 -3.261 -7.382 1.00 94.81 198 THR A N 1
ATOM 1628 C CA . THR A 1 198 ? -5.961 -2.835 -5.998 1.00 94.81 198 THR A CA 1
ATOM 1629 C C . THR A 1 198 ? -5.833 -1.331 -5.872 1.00 94.81 198 THR A C 1
ATOM 1631 O O . THR A 1 198 ? -4.782 -0.753 -6.148 1.00 94.81 198 THR A O 1
ATOM 1634 N N . TYR A 1 199 ? -6.884 -0.716 -5.346 1.00 94.62 199 TYR A N 1
ATOM 1635 C CA . TYR A 1 199 ? -6.922 0.692 -4.987 1.00 94.62 199 TYR A CA 1
ATOM 1636 C C . TYR A 1 199 ? -6.810 0.829 -3.472 1.00 94.62 199 TYR A C 1
ATOM 1638 O O . TYR A 1 199 ? -7.525 0.164 -2.721 1.00 94.62 199 TYR A O 1
ATOM 1646 N N . TYR A 1 200 ? -5.893 1.677 -3.014 1.00 93.38 200 TYR A N 1
ATOM 1647 C CA . TYR A 1 200 ? -5.663 1.912 -1.589 1.00 93.38 200 TYR A CA 1
ATOM 1648 C C . TYR A 1 200 ? -6.402 3.158 -1.114 1.00 93.38 200 TYR A C 1
ATOM 1650 O O . TYR A 1 200 ? -6.588 4.120 -1.860 1.00 93.38 200 TYR A O 1
ATOM 1658 N N . SER A 1 201 ? -6.775 3.152 0.161 1.00 92.19 201 SER A N 1
ATOM 1659 C CA . SER A 1 201 ? -7.469 4.255 0.814 1.00 92.19 201 SER A CA 1
ATOM 1660 C C . SER A 1 201 ? -6.703 5.572 0.711 1.00 92.19 201 SER A C 1
ATOM 1662 O O . SER A 1 201 ? -5.499 5.634 1.003 1.00 92.19 201 SER A O 1
ATOM 1664 N N . LYS A 1 202 ? -7.435 6.641 0.407 1.00 93.69 202 LYS A N 1
ATOM 1665 C CA . LYS A 1 202 ? -6.980 8.034 0.455 1.00 93.69 202 LYS A CA 1
ATOM 1666 C C . LYS A 1 202 ? -7.877 8.804 1.433 1.00 93.69 202 LYS A C 1
ATOM 1668 O O . LYS A 1 202 ? -8.674 9.639 0.999 1.00 93.69 202 LYS A O 1
ATOM 1673 N N . PRO A 1 203 ? -7.801 8.475 2.735 1.00 93.00 203 PRO A N 1
ATOM 1674 C CA . PRO A 1 203 ? -8.765 8.929 3.724 1.00 93.00 203 PRO A CA 1
ATOM 1675 C C . PRO A 1 203 ? -8.821 10.452 3.859 1.00 93.00 203 PRO A C 1
ATOM 1677 O O . PRO A 1 203 ? -7.800 11.119 4.020 1.00 93.00 203 PRO A O 1
ATOM 1680 N N . LYS A 1 204 ? -10.041 10.987 3.863 1.00 94.75 204 LYS A N 1
ATOM 1681 C CA . LYS A 1 204 ? -10.374 12.390 4.108 1.00 94.75 204 LYS A CA 1
ATOM 1682 C C . LYS A 1 204 ? -10.645 12.608 5.592 1.00 94.75 204 LYS A C 1
ATOM 1684 O O . LYS A 1 204 ? -11.788 12.746 6.021 1.00 94.75 204 LYS A O 1
ATOM 1689 N N . TYR A 1 205 ? -9.584 12.607 6.395 1.00 93.75 205 TYR A N 1
ATOM 1690 C CA . TYR A 1 205 ? -9.676 12.837 7.842 1.00 93.75 205 TYR A CA 1
ATOM 1691 C C . TYR A 1 205 ? -10.295 14.192 8.193 1.00 93.75 205 TYR A C 1
ATOM 1693 O O . TYR A 1 205 ? -10.977 14.300 9.201 1.00 93.75 205 TYR A O 1
ATOM 1701 N N . SER A 1 206 ? -10.114 15.210 7.354 1.00 94.31 206 SER A N 1
ATOM 1702 C CA . SER A 1 206 ? -10.795 16.500 7.503 1.00 94.31 206 SER A CA 1
ATOM 1703 C C . SER A 1 206 ? -12.326 16.394 7.475 1.00 94.31 206 SER A C 1
ATOM 1705 O O . SER A 1 206 ? -12.991 17.249 8.049 1.00 94.31 206 SER A O 1
ATOM 1707 N N . MET A 1 207 ? -12.880 15.352 6.842 1.00 94.25 207 MET A N 1
ATOM 1708 C CA . MET A 1 207 ? -14.323 15.095 6.755 1.00 94.25 207 MET A CA 1
ATOM 1709 C C . MET A 1 207 ? -14.801 14.036 7.754 1.00 94.25 207 MET A C 1
ATOM 1711 O O . MET A 1 207 ? -15.886 14.163 8.311 1.00 94.25 207 MET A O 1
ATOM 1715 N N . TYR A 1 208 ? -14.004 12.986 7.966 1.00 93.75 208 TYR A N 1
ATOM 1716 C CA . TYR A 1 208 ? -14.428 11.776 8.681 1.00 93.75 208 TYR A CA 1
ATOM 1717 C C . TYR A 1 208 ? -13.728 11.568 10.027 1.00 93.75 208 TYR A C 1
ATOM 1719 O O . TYR A 1 208 ? -13.735 10.460 10.562 1.00 93.75 208 TYR A O 1
ATOM 1727 N N . TYR A 1 209 ? -13.089 12.594 10.587 1.00 92.38 209 TYR A N 1
ATOM 1728 C CA . TYR A 1 209 ? -12.468 12.504 11.906 1.00 92.38 209 TYR A CA 1
ATOM 1729 C C . TYR A 1 209 ? -12.759 13.741 12.749 1.00 92.38 209 TYR A C 1
ATOM 1731 O O . TYR A 1 209 ? -12.425 14.865 12.378 1.00 92.38 209 TYR A O 1
ATOM 1739 N N . ASN A 1 210 ? -13.352 13.518 13.920 1.00 92.12 210 ASN A N 1
ATOM 1740 C CA . ASN A 1 210 ? -13.536 14.554 14.922 1.00 92.12 210 ASN A CA 1
ATOM 1741 C C . ASN A 1 210 ? -12.241 14.696 15.731 1.00 92.12 210 ASN A C 1
ATOM 1743 O O . ASN A 1 210 ? -11.888 13.812 16.508 1.00 92.12 210 ASN A O 1
ATOM 1747 N N . PHE A 1 211 ? -11.526 15.811 15.570 1.00 91.62 211 PHE A N 1
ATOM 1748 C CA . PHE A 1 211 ? -10.265 16.052 16.282 1.00 91.62 211 PHE A CA 1
ATOM 1749 C C . PHE A 1 211 ? -10.450 16.368 17.771 1.00 91.62 211 PHE A C 1
ATOM 1751 O O . PHE A 1 211 ? -9.515 16.152 18.543 1.00 91.62 211 PHE A O 1
ATOM 1758 N N . ASN A 1 212 ? -11.632 16.842 18.175 1.00 91.19 212 ASN A N 1
ATOM 1759 C CA . ASN A 1 212 ? -11.942 17.146 19.572 1.00 91.19 212 ASN A CA 1
ATOM 1760 C C . ASN A 1 212 ? -12.251 15.855 20.336 1.00 91.19 212 ASN A C 1
ATOM 1762 O O . ASN A 1 212 ? -11.618 15.560 21.346 1.00 91.19 212 ASN A O 1
ATOM 1766 N N . GLU A 1 213 ? -13.169 15.051 19.799 1.00 90.44 213 GLU A N 1
ATOM 1767 C CA . GLU A 1 213 ? -13.587 13.771 20.393 1.00 90.44 213 GLU A CA 1
ATOM 1768 C C . GLU A 1 213 ? -12.608 12.629 20.092 1.00 90.44 213 GLU A C 1
ATOM 1770 O O . GLU A 1 213 ? -12.618 11.598 20.760 1.00 90.44 213 GLU A O 1
ATOM 1775 N N . LYS A 1 214 ? -11.718 12.823 19.112 1.00 87.94 214 LYS A N 1
ATOM 1776 C CA . LYS A 1 214 ? -10.708 11.859 18.649 1.00 87.94 214 LYS A CA 1
ATOM 1777 C C . LYS A 1 214 ? -11.312 10.553 18.134 1.00 87.94 214 LYS A C 1
ATOM 1779 O O . LYS A 1 214 ? -10.802 9.461 18.408 1.00 87.94 214 LYS A O 1
ATOM 1784 N N . GLN A 1 215 ? -12.392 10.683 17.371 1.00 87.56 215 GLN A N 1
ATOM 1785 C CA . GLN A 1 215 ? -13.174 9.572 16.838 1.00 87.56 215 GLN A CA 1
ATOM 1786 C C . GLN A 1 215 ? -13.348 9.683 15.324 1.00 87.56 215 GLN A C 1
ATOM 1788 O O . GLN A 1 215 ? -13.406 10.777 14.760 1.00 87.56 215 GLN A O 1
ATOM 1793 N N . ILE A 1 216 ? -13.422 8.525 14.668 1.00 88.94 216 ILE A N 1
ATOM 1794 C CA . ILE A 1 216 ? -13.787 8.423 13.252 1.00 88.94 216 ILE A CA 1
ATOM 1795 C C . ILE A 1 216 ? -15.307 8.536 13.154 1.00 88.94 216 ILE A C 1
ATOM 1797 O O . ILE A 1 216 ? -16.025 7.873 13.898 1.00 88.94 216 ILE A O 1
ATOM 1801 N N . LEU A 1 217 ? -15.782 9.371 12.237 1.00 91.62 217 LEU A N 1
ATOM 1802 C CA . LEU A 1 217 ? -17.196 9.667 12.057 1.00 91.62 217 LEU A CA 1
ATOM 1803 C C . LEU A 1 217 ? -17.769 8.857 10.895 1.00 91.62 217 LEU A C 1
ATOM 1805 O O . LEU A 1 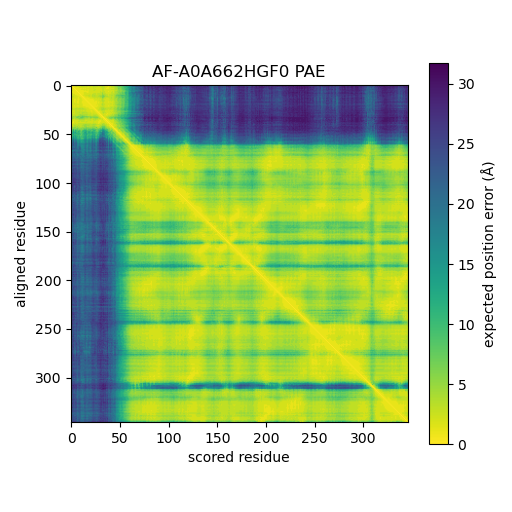217 ? -17.390 9.077 9.746 1.00 91.62 217 LEU A O 1
ATOM 1809 N N . PHE A 1 218 ? -18.745 7.999 11.186 1.00 91.25 218 PHE A N 1
ATOM 1810 C CA . PHE A 1 218 ? -19.547 7.325 10.166 1.00 91.25 218 PHE A CA 1
ATOM 1811 C C . PHE A 1 218 ? -20.801 8.143 9.854 1.00 91.25 218 PHE A C 1
ATOM 1813 O O . PHE A 1 218 ? -21.825 8.022 10.523 1.00 91.25 218 PHE A O 1
ATOM 1820 N N . ASN A 1 219 ? -20.718 8.987 8.825 1.00 93.25 219 ASN A N 1
ATOM 1821 C CA . ASN A 1 219 ? -21.857 9.752 8.320 1.00 93.25 219 ASN A CA 1
ATOM 1822 C C . ASN A 1 219 ? -22.355 9.151 6.997 1.00 93.25 219 ASN A C 1
ATOM 1824 O O . ASN A 1 219 ? -21.885 9.523 5.919 1.00 93.25 219 ASN A O 1
ATOM 1828 N N . TRP A 1 220 ? -23.310 8.223 7.091 1.00 94.06 220 TRP A N 1
ATOM 1829 C CA . TRP A 1 220 ? -23.875 7.523 5.933 1.00 94.06 220 TRP A CA 1
ATOM 1830 C C . TRP A 1 220 ? -24.511 8.472 4.915 1.00 94.06 220 TRP A C 1
ATOM 1832 O O . TRP A 1 220 ? -24.241 8.336 3.726 1.00 94.06 220 TRP A O 1
ATOM 1842 N N . SER A 1 221 ? -25.259 9.486 5.359 1.00 96.38 221 SER A N 1
ATOM 1843 C CA . SER A 1 221 ? -25.896 10.460 4.459 1.00 96.38 221 SER A CA 1
ATOM 1844 C C . SER A 1 221 ? -24.879 11.293 3.670 1.00 96.38 221 SER A C 1
ATOM 1846 O O . SER A 1 221 ? -25.108 11.625 2.507 1.00 96.38 221 SER A O 1
ATOM 1848 N N . LEU A 1 222 ? -23.734 11.634 4.274 1.00 95.75 222 LEU A N 1
ATOM 1849 C CA . LEU A 1 222 ? -22.636 12.290 3.557 1.00 95.75 222 LEU A CA 1
ATOM 1850 C C . LEU A 1 222 ? -22.016 11.350 2.518 1.00 95.75 222 LEU A C 1
ATOM 1852 O O . LEU A 1 222 ? -21.765 11.766 1.388 1.00 95.75 222 LEU A O 1
ATOM 1856 N N . MET A 1 223 ? -21.769 10.093 2.891 1.00 96.62 223 MET A N 1
ATOM 1857 C CA . MET A 1 223 ? -21.198 9.098 1.981 1.00 96.62 223 MET A CA 1
ATOM 1858 C C . MET A 1 223 ? -22.130 8.828 0.793 1.00 96.62 223 MET A C 1
ATOM 1860 O O . MET A 1 223 ? -21.671 8.818 -0.346 1.00 96.62 223 MET A O 1
ATOM 1864 N N . GLU A 1 224 ? -23.432 8.695 1.031 1.00 97.31 224 GLU A N 1
ATOM 1865 C CA . GLU A 1 224 ? -24.453 8.530 -0.009 1.00 97.31 224 GLU A CA 1
ATOM 1866 C C . GLU A 1 224 ? -24.485 9.725 -0.971 1.00 97.31 224 GLU A C 1
ATOM 1868 O O . GLU A 1 224 ? -24.418 9.557 -2.190 1.00 97.31 224 GLU A O 1
ATOM 1873 N N . ARG A 1 225 ? -24.463 10.956 -0.444 1.00 97.31 225 ARG A N 1
ATOM 1874 C CA . ARG A 1 225 ? -24.375 12.163 -1.277 1.00 97.31 225 ARG A CA 1
ATOM 1875 C C . ARG A 1 225 ? -23.132 12.152 -2.167 1.00 97.31 225 ARG A C 1
ATOM 1877 O O . ARG A 1 225 ? -23.233 12.394 -3.366 1.00 97.31 225 ARG A O 1
ATOM 1884 N N . ARG A 1 226 ? -21.965 11.826 -1.602 1.00 96.25 226 ARG A N 1
ATOM 1885 C CA . ARG A 1 226 ? -20.697 11.753 -2.351 1.00 96.25 226 ARG A CA 1
ATOM 1886 C C . ARG A 1 226 ? -20.699 10.646 -3.397 1.00 96.25 226 ARG A C 1
ATOM 1888 O O . ARG A 1 226 ? -20.117 10.817 -4.465 1.00 96.25 226 ARG A O 1
ATOM 1895 N N . PHE A 1 227 ? -21.350 9.522 -3.109 1.00 97.19 227 PHE A N 1
ATOM 1896 C CA . PHE A 1 227 ? -21.580 8.471 -4.092 1.00 97.19 227 PHE A CA 1
ATOM 1897 C C . PHE A 1 227 ? -22.348 9.014 -5.302 1.00 97.19 227 PHE A C 1
ATOM 1899 O O . PHE A 1 227 ? -21.851 8.898 -6.423 1.00 97.19 227 PHE A O 1
ATOM 1906 N N . HIS A 1 228 ? -23.478 9.693 -5.084 1.00 97.44 228 HIS A N 1
ATOM 1907 C CA . HIS A 1 228 ? -24.251 10.298 -6.171 1.00 97.44 228 HIS A CA 1
ATOM 1908 C C . HIS A 1 228 ? -23.480 11.396 -6.915 1.00 97.44 228 HIS A C 1
ATOM 1910 O O . HIS A 1 228 ? -23.525 11.453 -8.141 1.00 97.44 228 HIS A O 1
ATOM 1916 N N . GLU A 1 229 ? -22.701 12.225 -6.212 1.00 96.75 229 GLU A N 1
ATOM 1917 C CA . GLU A 1 229 ? -21.843 13.242 -6.838 1.00 96.75 229 GLU A CA 1
ATOM 1918 C C . GLU A 1 229 ? -20.807 12.640 -7.794 1.00 96.75 229 GLU A C 1
ATOM 1920 O O . GLU A 1 229 ? -20.433 13.291 -8.774 1.00 96.75 229 GLU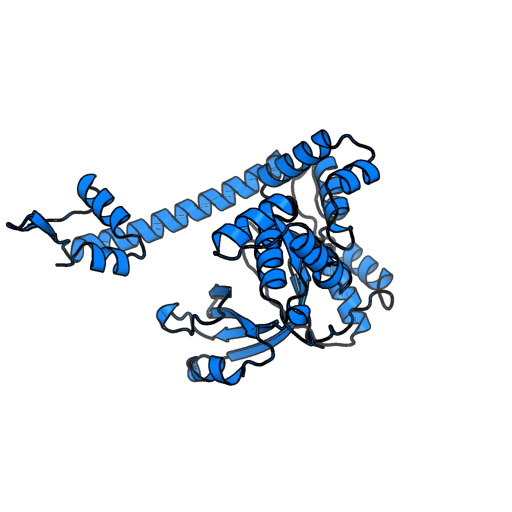 A O 1
ATOM 1925 N N . LYS A 1 230 ? -20.334 11.423 -7.505 1.00 96.56 230 LYS A N 1
ATOM 1926 C CA . LYS A 1 230 ? -19.315 10.700 -8.274 1.00 96.56 230 LYS A CA 1
ATOM 1927 C C . LYS A 1 230 ? -19.890 9.740 -9.309 1.00 96.56 230 LYS A C 1
ATOM 1929 O O . LYS A 1 230 ? -19.105 9.191 -10.087 1.00 96.56 230 LYS A O 1
ATOM 1934 N N . LEU A 1 231 ? -21.197 9.492 -9.303 1.00 96.44 231 LEU A N 1
ATOM 1935 C CA . LEU A 1 231 ? -21.839 8.537 -10.202 1.00 96.44 231 LEU A CA 1
ATOM 1936 C C . LEU A 1 231 ? -21.556 8.913 -11.663 1.00 96.44 231 LEU A C 1
ATOM 1938 O O . LEU A 1 231 ? -21.754 10.059 -12.061 1.00 96.44 231 LEU A O 1
ATOM 1942 N N . GLY A 1 232 ? -20.992 7.976 -12.431 1.00 91.94 232 GLY A N 1
ATOM 1943 C CA . GLY A 1 232 ? -20.593 8.192 -13.829 1.00 91.94 232 GLY A CA 1
ATOM 1944 C C . GLY A 1 232 ? -19.382 9.116 -14.054 1.00 91.94 232 GLY A C 1
ATOM 1945 O O . GLY A 1 232 ? -18.992 9.331 -15.197 1.00 91.94 232 GLY A O 1
ATOM 1946 N N . LYS A 1 233 ? -18.760 9.663 -12.997 1.00 95.06 233 LYS A N 1
ATOM 1947 C CA . LYS A 1 233 ? -17.587 10.562 -13.098 1.00 95.06 233 LYS A CA 1
ATOM 1948 C C . LYS A 1 233 ? -16.261 9.883 -12.770 1.00 95.06 233 LYS A C 1
ATOM 1950 O O . LYS A 1 233 ? -15.200 10.456 -13.008 1.00 95.06 233 LYS A O 1
ATOM 1955 N N . VAL A 1 234 ? -16.310 8.695 -12.173 1.00 92.81 234 VAL A N 1
ATOM 1956 C CA . VAL A 1 234 ? -15.127 7.919 -11.801 1.00 92.81 234 VAL A CA 1
ATOM 1957 C C . VAL A 1 234 ? -15.037 6.705 -12.703 1.00 92.81 234 VAL A C 1
ATOM 1959 O O . VAL A 1 234 ? -15.983 5.932 -12.799 1.00 92.81 234 VAL A O 1
ATOM 1962 N N . MET A 1 235 ? -13.871 6.526 -13.314 1.00 89.75 235 MET A N 1
ATOM 1963 C CA . MET A 1 235 ? -13.580 5.383 -14.165 1.00 89.75 235 MET A CA 1
ATOM 1964 C C . MET A 1 235 ? -12.308 4.700 -13.687 1.00 89.75 235 MET A C 1
ATOM 1966 O O . MET A 1 235 ? -11.272 5.346 -13.508 1.00 89.75 235 MET A O 1
ATOM 1970 N N . PHE A 1 236 ? -12.385 3.386 -13.502 1.00 90.25 236 PHE A N 1
ATOM 1971 C CA . PHE A 1 236 ? -11.215 2.536 -13.368 1.00 90.25 236 PHE A CA 1
ATOM 1972 C C . PHE A 1 236 ? -10.988 1.815 -14.689 1.00 90.25 236 PHE A C 1
ATOM 1974 O O . PHE A 1 236 ? -11.921 1.305 -15.303 1.00 90.25 236 PHE A O 1
ATOM 1981 N N . ILE A 1 237 ? -9.743 1.834 -15.149 1.00 88.38 237 ILE A N 1
ATOM 1982 C CA . ILE A 1 237 ? -9.351 1.282 -16.442 1.00 88.38 237 ILE A CA 1
ATOM 1983 C C . ILE A 1 237 ? -8.613 -0.019 -16.173 1.00 88.38 237 ILE A C 1
ATOM 1985 O O . ILE A 1 237 ? -7.730 -0.048 -15.310 1.00 88.38 237 ILE A O 1
ATOM 1989 N N . LYS A 1 238 ? -8.963 -1.070 -16.922 1.00 89.56 238 LYS A N 1
ATOM 1990 C CA . LYS A 1 238 ? -8.249 -2.343 -16.865 1.00 89.56 238 LYS A CA 1
ATOM 1991 C C . LYS A 1 238 ? -6.769 -2.096 -17.190 1.00 89.56 238 LYS A C 1
ATOM 1993 O O . LYS A 1 238 ? -6.476 -1.519 -18.239 1.00 89.56 238 LYS A O 1
ATOM 1998 N N . PRO A 1 239 ? -5.835 -2.475 -16.306 1.00 90.56 239 PRO A N 1
ATOM 1999 C CA . PRO A 1 239 ? -4.417 -2.272 -16.553 1.00 90.56 239 PRO A CA 1
ATOM 2000 C C . PRO A 1 239 ? -3.931 -3.148 -17.710 1.00 90.56 239 PRO A C 1
ATOM 2002 O O . PRO A 1 239 ? -4.410 -4.260 -17.934 1.00 90.56 239 PRO A O 1
ATOM 2005 N N . GLU A 1 240 ? -2.922 -2.660 -18.423 1.00 91.62 240 GLU A N 1
ATOM 2006 C CA . GLU A 1 240 ? -2.238 -3.434 -19.453 1.00 91.62 240 GLU A CA 1
ATOM 2007 C C . GLU A 1 240 ? -1.135 -4.293 -18.833 1.00 91.62 240 GLU A C 1
ATOM 2009 O O . GLU A 1 240 ? -0.365 -3.836 -17.981 1.00 91.62 240 GLU A O 1
ATOM 2014 N N . ALA A 1 241 ? -1.038 -5.544 -19.283 1.00 90.75 241 ALA A N 1
ATOM 2015 C CA . ALA A 1 241 ? 0.039 -6.431 -18.871 1.00 90.75 241 ALA A CA 1
ATOM 2016 C C . ALA A 1 241 ? 1.380 -5.911 -19.419 1.00 90.75 241 ALA A C 1
ATOM 2018 O O . ALA A 1 241 ? 1.445 -5.447 -20.563 1.00 90.75 241 ALA A O 1
ATOM 2019 N N . PRO A 1 242 ? 2.478 -5.990 -18.650 1.00 91.12 242 PRO A N 1
ATOM 2020 C CA . PRO A 1 242 ? 3.771 -5.565 -19.154 1.00 91.12 242 PRO A CA 1
ATOM 2021 C C . PRO A 1 242 ? 4.274 -6.532 -20.224 1.00 91.12 242 PRO A C 1
ATOM 2023 O O . PRO A 1 242 ? 4.216 -7.748 -20.059 1.00 91.12 242 PRO A O 1
ATOM 2026 N N . SER A 1 243 ? 4.892 -5.991 -21.272 1.00 83.25 243 SER A N 1
ATOM 2027 C CA . SER A 1 243 ? 5.602 -6.805 -22.267 1.00 83.25 243 SER A CA 1
ATOM 2028 C C . SER A 1 243 ? 6.832 -7.511 -21.688 1.00 83.25 243 SER A C 1
ATOM 2030 O O . SER A 1 243 ? 7.223 -8.579 -22.153 1.00 83.25 243 SER A O 1
ATOM 2032 N N . ARG A 1 244 ? 7.468 -6.913 -20.674 1.00 85.00 244 ARG A N 1
ATOM 2033 C CA . ARG A 1 244 ? 8.611 -7.484 -19.957 1.00 85.00 244 ARG A CA 1
ATOM 2034 C C . ARG A 1 244 ? 8.702 -6.912 -18.549 1.00 85.00 244 ARG A C 1
ATOM 2036 O O . ARG A 1 244 ? 8.557 -5.707 -18.358 1.00 85.00 244 ARG A O 1
ATOM 2043 N N . VAL A 1 245 ? 9.036 -7.772 -17.592 1.00 84.62 245 VAL A N 1
ATOM 2044 C CA . VAL A 1 245 ? 9.353 -7.384 -16.213 1.00 84.62 245 VAL A CA 1
ATOM 2045 C C . VAL A 1 245 ? 10.867 -7.201 -16.074 1.00 84.62 245 VAL A C 1
ATOM 2047 O O . VAL A 1 245 ? 11.638 -8.106 -16.397 1.00 84.62 245 VAL A O 1
ATOM 2050 N N . ASP A 1 246 ? 11.311 -6.029 -15.613 1.00 90.06 246 ASP A N 1
ATOM 2051 C CA . ASP A 1 246 ? 12.729 -5.743 -15.374 1.00 90.06 246 ASP A CA 1
ATOM 2052 C C . ASP A 1 246 ? 13.074 -5.886 -13.883 1.00 90.06 246 ASP A C 1
ATOM 2054 O O . ASP A 1 246 ? 12.402 -5.339 -13.006 1.00 90.06 246 ASP A O 1
ATOM 2058 N N . LEU A 1 247 ? 14.160 -6.601 -13.582 1.00 92.12 247 LEU A N 1
ATOM 2059 C CA . LEU A 1 247 ? 14.627 -6.802 -12.209 1.00 92.12 247 LEU A CA 1
ATOM 2060 C C . LEU A 1 247 ? 14.944 -5.476 -11.500 1.00 92.12 247 LEU A C 1
ATOM 2062 O O . LEU A 1 247 ? 14.701 -5.345 -10.301 1.00 92.12 247 LEU A O 1
ATOM 2066 N N . ILE A 1 248 ? 15.482 -4.486 -12.217 1.00 94.56 248 ILE A N 1
ATOM 2067 C CA . ILE A 1 248 ? 15.796 -3.172 -11.644 1.00 94.56 248 ILE A CA 1
ATOM 2068 C C . ILE A 1 248 ? 14.504 -2.462 -11.235 1.00 94.56 248 ILE A C 1
ATOM 2070 O O . ILE A 1 248 ? 14.460 -1.880 -10.152 1.00 94.56 248 ILE A O 1
ATOM 2074 N N . ASP A 1 249 ? 13.455 -2.559 -12.054 1.00 95.56 249 ASP A N 1
ATOM 2075 C CA . ASP A 1 249 ? 12.145 -1.967 -11.771 1.00 95.56 249 ASP A CA 1
ATOM 2076 C C . ASP A 1 249 ? 11.565 -2.566 -10.480 1.00 95.56 249 ASP A C 1
ATOM 2078 O O . ASP A 1 249 ? 11.199 -1.826 -9.563 1.00 95.56 249 ASP A O 1
ATOM 2082 N N . LEU A 1 250 ? 11.609 -3.899 -10.338 1.00 94.38 250 LEU A N 1
ATOM 2083 C CA . LEU A 1 250 ? 11.180 -4.601 -9.121 1.00 94.38 250 LEU A CA 1
ATOM 2084 C C . LEU A 1 250 ? 11.980 -4.184 -7.878 1.00 94.38 250 LEU A C 1
ATOM 2086 O O . LEU A 1 250 ? 11.411 -4.006 -6.799 1.00 94.38 250 LEU A O 1
ATOM 2090 N N . LEU A 1 251 ? 13.300 -4.020 -8.000 1.00 95.50 251 LEU A N 1
ATOM 2091 C CA . LEU A 1 251 ? 14.149 -3.627 -6.874 1.00 95.50 251 LEU A CA 1
ATOM 2092 C C . LEU A 1 251 ? 13.929 -2.171 -6.447 1.00 95.50 251 LEU A C 1
ATOM 2094 O O . LEU A 1 251 ? 13.986 -1.880 -5.251 1.00 95.50 251 LEU A O 1
ATOM 2098 N N . ILE A 1 252 ? 13.655 -1.267 -7.393 1.00 97.06 252 ILE A N 1
ATOM 2099 C CA . ILE A 1 252 ? 13.268 0.114 -7.080 1.00 97.06 252 ILE A CA 1
ATOM 2100 C C . ILE A 1 252 ? 11.929 0.107 -6.336 1.00 97.06 252 ILE A C 1
ATOM 2102 O O . ILE A 1 252 ? 11.834 0.662 -5.239 1.00 97.06 252 ILE A O 1
ATOM 2106 N N . VAL A 1 253 ? 10.919 -0.573 -6.889 1.00 96.56 253 VAL A N 1
ATOM 2107 C CA . VAL A 1 253 ? 9.580 -0.683 -6.291 1.00 96.56 253 VAL A CA 1
ATOM 2108 C C . VAL A 1 253 ? 9.648 -1.250 -4.873 1.00 96.56 253 VAL A C 1
ATOM 2110 O O . VAL A 1 253 ? 9.092 -0.651 -3.956 1.00 96.56 253 VAL A O 1
ATOM 2113 N N . LYS A 1 254 ? 10.410 -2.329 -4.657 1.00 94.94 254 LYS A N 1
ATOM 2114 C CA . LYS A 1 254 ? 10.619 -2.952 -3.339 1.00 94.94 254 LYS A CA 1
ATOM 2115 C C . LYS A 1 254 ? 11.063 -1.955 -2.265 1.00 94.94 254 LYS A C 1
ATOM 2117 O O . LYS A 1 254 ? 10.664 -2.083 -1.106 1.00 94.94 254 LYS A O 1
ATOM 2122 N N . GLU A 1 255 ? 11.931 -1.002 -2.602 1.00 96.12 255 GLU A N 1
ATOM 2123 C CA . GLU A 1 255 ? 12.403 -0.005 -1.636 1.00 96.12 255 GLU A CA 1
ATOM 2124 C C . GLU A 1 255 ? 11.413 1.156 -1.470 1.00 96.12 255 GLU A C 1
ATOM 2126 O O . GLU A 1 255 ? 11.207 1.620 -0.346 1.00 96.12 255 GLU A O 1
ATOM 2131 N N . LEU A 1 256 ? 10.727 1.562 -2.541 1.00 96.88 256 LEU A N 1
ATOM 2132 C CA . LEU A 1 256 ? 9.703 2.611 -2.498 1.00 96.88 256 LEU A CA 1
ATOM 2133 C C . LEU A 1 256 ? 8.418 2.171 -1.775 1.00 96.88 256 LEU A C 1
ATOM 2135 O O . LEU A 1 256 ? 7.811 2.969 -1.060 1.00 96.88 256 LEU A O 1
ATOM 2139 N N . GLU A 1 257 ? 8.025 0.898 -1.864 1.00 95.00 257 GLU A N 1
ATOM 2140 C CA . GLU A 1 257 ? 6.920 0.330 -1.076 1.00 95.00 257 GLU A CA 1
ATOM 2141 C C . GLU A 1 257 ? 7.201 0.370 0.436 1.00 95.00 257 GLU A C 1
ATOM 2143 O O . GLU A 1 257 ? 6.268 0.449 1.239 1.00 95.00 257 GLU A O 1
ATOM 2148 N N . LYS A 1 258 ? 8.479 0.355 0.843 1.00 93.31 258 LYS A N 1
ATOM 2149 C CA . LYS A 1 258 ? 8.884 0.491 2.253 1.00 93.31 258 LYS A CA 1
ATOM 2150 C C . LYS A 1 258 ? 8.944 1.945 2.704 1.00 93.31 258 LYS A C 1
ATOM 2152 O O . LYS A 1 258 ? 8.563 2.247 3.835 1.00 93.31 258 LYS A O 1
ATOM 2157 N N . ASN A 1 259 ? 9.506 2.815 1.868 1.00 92.81 259 ASN A N 1
ATOM 2158 C CA . ASN A 1 259 ? 9.636 4.238 2.141 1.00 92.81 259 ASN A CA 1
ATOM 2159 C C . ASN A 1 259 ? 9.576 5.030 0.825 1.00 92.81 259 ASN A C 1
ATOM 2161 O O . ASN A 1 259 ? 10.584 5.095 0.126 1.00 92.81 259 ASN A O 1
ATOM 2165 N N . PRO A 1 260 ? 8.455 5.698 0.517 1.00 95.00 260 PRO A N 1
ATOM 2166 C CA . PRO A 1 260 ? 8.313 6.443 -0.731 1.00 95.00 260 PRO A CA 1
ATOM 2167 C C . PRO A 1 260 ? 9.131 7.743 -0.754 1.00 95.00 260 PRO A C 1
ATOM 2169 O O . PRO A 1 260 ? 9.308 8.335 -1.808 1.00 95.00 260 PRO A O 1
ATOM 2172 N N . PHE A 1 261 ? 9.651 8.190 0.395 1.00 93.00 261 PHE A N 1
ATOM 2173 C CA . PHE A 1 261 ? 10.426 9.432 0.520 1.00 93.00 261 PHE A CA 1
ATOM 2174 C C . PHE A 1 261 ? 11.946 9.212 0.473 1.00 93.00 261 PHE A C 1
ATOM 2176 O O . PHE A 1 261 ? 12.713 10.127 0.769 1.00 93.00 261 PHE A O 1
ATOM 2183 N N . ILE A 1 262 ? 12.397 7.988 0.187 1.00 92.88 262 ILE A N 1
ATOM 2184 C CA . ILE A 1 262 ? 13.821 7.663 0.058 1.00 92.88 262 ILE A CA 1
ATOM 2185 C C . ILE A 1 262 ? 14.412 8.301 -1.208 1.00 92.88 262 ILE A C 1
ATOM 2187 O O . ILE A 1 262 ? 13.753 8.381 -2.245 1.00 92.88 262 ILE A O 1
ATOM 2191 N N . SER A 1 263 ? 15.673 8.733 -1.152 1.00 92.69 263 SER A N 1
ATOM 2192 C CA . SER A 1 263 ? 16.348 9.261 -2.338 1.00 92.69 263 SER A CA 1
ATOM 2193 C C . SER A 1 263 ? 16.689 8.142 -3.334 1.00 92.69 263 SER A C 1
ATOM 2195 O O . SER A 1 263 ? 17.084 7.040 -2.950 1.00 92.69 263 SER A O 1
ATOM 2197 N N . LEU A 1 264 ? 16.626 8.418 -4.643 1.00 95.00 264 LEU A N 1
ATOM 2198 C CA . LEU A 1 264 ? 17.027 7.434 -5.665 1.00 95.00 264 LEU A CA 1
ATOM 2199 C C . LEU A 1 264 ? 18.513 7.046 -5.571 1.00 95.00 264 LEU A C 1
ATOM 2201 O O . LEU A 1 264 ? 18.900 5.965 -6.013 1.00 95.00 264 LEU A O 1
ATOM 2205 N N . ARG A 1 265 ? 19.352 7.909 -4.980 1.00 95.25 265 ARG A N 1
ATOM 2206 C CA . ARG A 1 265 ? 20.754 7.588 -4.677 1.00 95.25 265 ARG A CA 1
ATOM 2207 C C . ARG A 1 265 ? 20.849 6.496 -3.615 1.00 95.25 265 ARG A C 1
ATOM 2209 O O . ARG A 1 265 ? 21.595 5.540 -3.791 1.00 95.25 265 ARG A O 1
ATOM 2216 N N . GLU A 1 266 ? 20.059 6.585 -2.551 1.00 95.25 266 GLU A N 1
ATOM 2217 C CA . GLU A 1 266 ? 19.985 5.517 -1.552 1.00 95.25 266 GLU A CA 1
ATOM 2218 C C . GLU A 1 266 ? 19.391 4.229 -2.134 1.00 95.25 266 GLU A C 1
ATOM 2220 O O . GLU A 1 266 ? 19.907 3.148 -1.856 1.00 95.25 266 GLU A O 1
ATOM 2225 N N . VAL A 1 267 ? 18.371 4.321 -2.998 1.00 95.88 267 VAL A N 1
ATOM 2226 C CA . VAL A 1 267 ? 17.840 3.148 -3.722 1.00 95.88 267 VAL A CA 1
ATOM 2227 C C . VAL A 1 267 ? 18.942 2.468 -4.538 1.00 95.88 267 VAL A C 1
ATOM 2229 O O . VAL A 1 267 ? 19.108 1.254 -4.452 1.00 95.88 267 VAL A O 1
ATOM 2232 N N . GLN A 1 268 ? 19.756 3.235 -5.270 1.00 97.31 268 GLN A N 1
ATOM 2233 C CA . GLN A 1 268 ? 20.902 2.704 -6.014 1.00 97.31 268 GLN A CA 1
ATOM 2234 C C . GLN A 1 268 ? 21.891 1.963 -5.100 1.00 97.31 268 GLN A C 1
ATOM 2236 O O . GLN A 1 268 ? 22.336 0.868 -5.445 1.00 97.31 268 GLN A O 1
ATOM 2241 N N . LEU A 1 269 ? 22.239 2.539 -3.945 1.00 95.69 269 LEU A N 1
ATOM 2242 C CA . LEU A 1 269 ? 23.139 1.899 -2.980 1.00 95.69 269 LEU A CA 1
ATOM 2243 C C . LEU A 1 269 ? 22.568 0.566 -2.488 1.00 95.69 269 LEU A C 1
ATOM 2245 O O . LEU A 1 269 ? 23.278 -0.437 -2.470 1.00 95.69 269 LEU A O 1
ATOM 2249 N N . LYS A 1 270 ? 21.271 0.521 -2.178 1.00 94.44 270 LYS A N 1
ATOM 2250 C CA . LYS A 1 270 ? 20.592 -0.714 -1.765 1.00 94.44 270 LYS A CA 1
ATOM 2251 C C . LYS A 1 270 ? 20.545 -1.773 -2.864 1.00 94.44 270 LYS A C 1
ATOM 2253 O O . LYS A 1 270 ? 20.697 -2.954 -2.570 1.00 94.44 270 LYS A O 1
ATOM 2258 N N . ILE A 1 271 ? 20.387 -1.373 -4.126 1.00 93.06 271 ILE A N 1
ATOM 2259 C CA . ILE A 1 271 ? 20.484 -2.292 -5.271 1.00 93.06 271 ILE A CA 1
ATOM 2260 C C . ILE A 1 271 ? 21.902 -2.869 -5.377 1.00 93.06 271 ILE A C 1
ATOM 2262 O O . ILE A 1 271 ? 22.062 -4.072 -5.568 1.00 93.06 271 ILE A O 1
ATOM 2266 N N . ARG A 1 272 ? 22.940 -2.048 -5.176 1.00 92.44 272 ARG A N 1
ATOM 2267 C CA . ARG A 1 272 ? 24.339 -2.509 -5.187 1.00 92.44 272 ARG A CA 1
ATOM 2268 C C . ARG A 1 272 ? 24.645 -3.524 -4.091 1.00 92.44 272 ARG A C 1
ATOM 2270 O O . ARG A 1 272 ? 25.412 -4.449 -4.335 1.00 92.44 272 ARG A O 1
ATOM 2277 N N . MET A 1 273 ? 24.007 -3.411 -2.926 1.00 89.88 273 MET A N 1
ATOM 2278 C CA . MET A 1 273 ? 24.130 -4.407 -1.851 1.00 89.88 273 MET A CA 1
ATOM 2279 C C . MET A 1 273 ? 23.602 -5.794 -2.248 1.00 89.88 273 MET A C 1
ATOM 2281 O O . MET A 1 273 ? 23.996 -6.785 -1.645 1.00 89.88 273 MET A O 1
ATOM 2285 N N . HIS A 1 274 ? 22.747 -5.885 -3.271 1.00 87.31 274 HIS A N 1
ATOM 2286 C CA . HIS A 1 274 ? 22.320 -7.155 -3.864 1.00 87.31 274 HIS A CA 1
ATOM 2287 C C . HIS A 1 274 ? 23.324 -7.718 -4.890 1.00 87.31 274 HIS A C 1
ATOM 2289 O O . HIS A 1 274 ? 22.988 -8.644 -5.621 1.00 87.31 274 HIS A O 1
ATOM 2295 N N . GLY A 1 275 ? 24.538 -7.161 -4.979 1.00 90.50 275 GLY A N 1
ATOM 2296 C CA . GLY A 1 275 ? 25.568 -7.574 -5.940 1.00 90.50 275 GLY A CA 1
ATOM 2297 C C . GLY A 1 275 ? 25.383 -6.995 -7.346 1.00 90.50 275 GLY A C 1
ATOM 2298 O O . GLY A 1 275 ? 26.127 -7.339 -8.259 1.00 90.50 275 GLY A O 1
ATOM 2299 N N . ILE A 1 276 ? 24.411 -6.096 -7.542 1.00 91.75 276 ILE A N 1
ATOM 2300 C CA . ILE A 1 276 ? 24.084 -5.529 -8.856 1.00 91.75 276 ILE A CA 1
ATOM 2301 C C . ILE A 1 276 ? 24.748 -4.160 -9.003 1.00 91.75 276 ILE A C 1
ATOM 2303 O O . ILE A 1 276 ? 24.274 -3.150 -8.473 1.00 91.75 276 ILE A O 1
ATOM 2307 N N . ASN A 1 277 ? 25.841 -4.094 -9.762 1.00 92.88 277 ASN A N 1
ATOM 2308 C CA . ASN A 1 277 ? 26.488 -2.819 -10.051 1.00 92.88 277 ASN A CA 1
ATOM 2309 C C . ASN A 1 277 ? 25.707 -2.031 -11.114 1.00 92.88 277 ASN A C 1
ATOM 2311 O O . ASN A 1 277 ? 25.702 -2.368 -12.296 1.00 92.88 277 ASN A O 1
ATOM 2315 N N . ILE A 1 278 ? 25.056 -0.950 -10.687 1.00 94.75 278 ILE A N 1
ATOM 2316 C CA . ILE A 1 278 ? 24.252 -0.087 -11.552 1.00 94.75 278 ILE A CA 1
ATOM 2317 C C . ILE A 1 278 ? 24.656 1.386 -11.414 1.00 94.75 278 ILE A C 1
ATOM 2319 O O . ILE A 1 278 ? 24.962 1.871 -10.317 1.00 94.75 278 ILE A O 1
ATOM 2323 N N . LYS A 1 279 ? 24.671 2.110 -12.542 1.00 96.38 279 LYS A N 1
ATOM 2324 C CA . LYS A 1 279 ? 24.879 3.568 -12.598 1.00 96.38 279 LYS A CA 1
ATOM 2325 C C . LYS A 1 279 ? 23.601 4.311 -12.191 1.00 96.38 279 LYS A C 1
ATOM 2327 O O . LYS A 1 279 ? 22.500 3.878 -12.528 1.00 96.38 279 LYS A O 1
ATOM 2332 N N . TYR A 1 280 ? 23.747 5.468 -11.543 1.00 97.06 280 TYR A N 1
ATOM 2333 C CA . TYR A 1 280 ? 22.615 6.291 -11.095 1.00 97.06 280 TYR A CA 1
ATOM 2334 C C . TYR A 1 280 ? 21.697 6.704 -12.254 1.00 97.06 280 TYR A C 1
ATOM 2336 O O . TYR A 1 280 ? 20.479 6.619 -12.136 1.00 97.06 280 TYR A O 1
ATOM 2344 N N . SER A 1 281 ? 22.273 7.068 -13.406 1.00 97.06 281 SER A N 1
ATOM 2345 C CA . SER A 1 281 ? 21.516 7.421 -14.616 1.00 97.06 281 SER A CA 1
ATOM 2346 C C . SER A 1 281 ? 20.587 6.300 -15.083 1.00 97.06 281 SER A C 1
ATOM 2348 O O . SER A 1 281 ? 19.475 6.568 -15.531 1.00 97.06 281 SER A O 1
ATOM 2350 N N . ARG A 1 282 ? 21.002 5.036 -14.923 1.00 96.38 282 ARG A N 1
ATOM 2351 C CA . ARG A 1 282 ? 20.162 3.880 -15.242 1.00 96.38 282 ARG A CA 1
ATOM 2352 C C . ARG A 1 282 ? 19.006 3.765 -14.249 1.00 96.38 282 ARG A C 1
ATOM 2354 O O . ARG A 1 282 ? 17.873 3.664 -14.695 1.00 96.38 282 ARG A O 1
ATOM 2361 N N . VAL A 1 283 ? 19.254 3.875 -12.941 1.00 96.81 283 VAL A N 1
ATOM 2362 C CA . VAL A 1 283 ? 18.180 3.888 -11.921 1.00 96.81 283 VAL A CA 1
ATOM 2363 C C . VAL A 1 283 ? 17.165 4.997 -12.206 1.00 96.81 283 VAL A C 1
ATOM 2365 O O . VAL A 1 283 ? 15.964 4.744 -12.216 1.00 96.81 283 VAL A O 1
ATOM 2368 N N . LEU A 1 284 ? 17.643 6.206 -12.513 1.00 96.69 284 LEU A N 1
ATOM 2369 C CA . LEU A 1 284 ? 16.792 7.348 -12.840 1.00 96.69 284 LEU A CA 1
ATOM 2370 C C . LEU A 1 284 ? 15.927 7.094 -14.081 1.00 96.69 284 LEU A C 1
ATOM 2372 O O . LEU A 1 284 ? 14.737 7.401 -14.067 1.00 96.69 284 LEU A O 1
ATOM 2376 N N . ARG A 1 285 ? 16.512 6.522 -15.141 1.00 96.94 285 ARG A N 1
ATOM 2377 C CA . ARG A 1 285 ? 15.796 6.173 -16.375 1.00 96.94 285 ARG A CA 1
ATOM 2378 C C . ARG A 1 285 ? 14.688 5.154 -16.114 1.00 96.94 285 ARG A C 1
ATOM 2380 O O . ARG A 1 285 ? 13.574 5.365 -16.572 1.00 96.94 285 ARG A O 1
ATOM 2387 N N . HIS A 1 286 ? 14.988 4.088 -15.374 1.00 96.19 286 HIS A N 1
ATOM 2388 C CA . HIS A 1 286 ? 14.010 3.062 -14.996 1.00 96.19 286 HIS A CA 1
ATOM 2389 C C . HIS A 1 286 ? 12.871 3.667 -14.160 1.00 96.19 286 HIS A C 1
ATOM 2391 O O . HIS A 1 286 ? 11.700 3.548 -14.512 1.00 96.19 286 HIS A O 1
ATOM 2397 N N . PHE A 1 287 ? 13.211 4.440 -13.126 1.00 96.19 287 PHE A N 1
ATOM 2398 C CA . PHE A 1 287 ? 12.223 5.120 -12.293 1.00 96.19 287 PHE A CA 1
ATOM 2399 C C . PHE A 1 287 ? 11.296 6.052 -13.091 1.00 96.19 287 PHE A C 1
ATOM 2401 O O . PHE A 1 287 ? 10.078 5.954 -12.972 1.00 96.19 287 PHE A O 1
ATOM 2408 N N . LYS A 1 288 ? 11.844 6.931 -13.938 1.00 95.12 288 LYS A N 1
ATOM 2409 C CA . LYS A 1 288 ? 11.025 7.867 -14.723 1.00 95.12 288 LYS A CA 1
ATOM 2410 C C . LYS A 1 288 ? 10.232 7.161 -15.821 1.00 95.12 288 LYS A C 1
ATOM 2412 O O . LYS A 1 288 ? 9.016 7.292 -15.882 1.00 95.12 288 LYS A O 1
ATOM 2417 N N . ASN A 1 289 ? 10.908 6.402 -16.678 1.00 94.38 289 ASN A N 1
ATOM 2418 C CA . ASN A 1 289 ? 10.310 5.928 -17.923 1.00 94.38 289 ASN A CA 1
ATOM 2419 C C . ASN A 1 289 ? 9.480 4.661 -17.730 1.00 94.38 289 ASN A C 1
ATOM 2421 O O . ASN A 1 289 ? 8.491 4.482 -18.432 1.00 94.38 289 ASN A O 1
ATOM 2425 N N . HIS A 1 290 ? 9.898 3.765 -16.834 1.00 93.94 290 HIS A N 1
ATOM 2426 C CA . HIS A 1 290 ? 9.229 2.478 -16.660 1.00 93.94 290 HIS A CA 1
ATOM 2427 C C . HIS A 1 290 ? 8.237 2.509 -15.503 1.00 93.94 290 HIS A C 1
ATOM 2429 O O . HIS A 1 290 ? 7.179 1.904 -15.618 1.00 93.94 290 HIS A O 1
ATOM 2435 N N . LEU A 1 291 ? 8.550 3.222 -14.413 1.00 95.31 291 LEU A N 1
ATOM 2436 C CA . LEU A 1 291 ? 7.701 3.215 -13.221 1.00 95.31 291 LEU A CA 1
ATOM 2437 C C . LEU A 1 291 ? 6.702 4.379 -13.177 1.00 95.31 291 LEU A C 1
ATOM 2439 O O . LEU A 1 291 ? 5.514 4.147 -12.961 1.00 95.31 291 LEU A O 1
ATOM 2443 N N . LEU A 1 292 ? 7.148 5.620 -13.394 1.00 94.38 292 LEU A N 1
ATOM 2444 C CA . LEU A 1 292 ? 6.258 6.788 -13.352 1.00 94.38 292 LEU A CA 1
ATOM 2445 C C . LEU A 1 292 ? 5.452 6.958 -14.644 1.00 94.38 292 LEU A C 1
ATOM 2447 O O . LEU A 1 292 ? 4.227 6.943 -14.594 1.00 94.38 292 LEU A O 1
ATOM 2451 N N . ASN A 1 293 ? 6.111 7.065 -15.802 1.00 93.12 293 ASN A N 1
ATOM 2452 C CA . ASN A 1 293 ? 5.431 7.378 -17.069 1.00 93.12 293 ASN A CA 1
ATOM 2453 C C . ASN A 1 293 ? 4.434 6.297 -17.511 1.00 93.12 293 ASN A C 1
ATOM 2455 O O . ASN A 1 293 ? 3.462 6.605 -18.189 1.00 93.12 293 ASN A O 1
ATOM 2459 N N . ARG A 1 294 ? 4.655 5.035 -17.123 1.00 91.88 294 ARG A N 1
ATOM 2460 C CA . ARG A 1 294 ? 3.715 3.931 -17.395 1.00 91.88 294 ARG A CA 1
ATOM 2461 C C . ARG A 1 294 ? 2.614 3.806 -16.336 1.00 91.88 294 ARG A C 1
ATOM 2463 O O . ARG A 1 294 ? 1.766 2.921 -16.429 1.00 91.88 294 ARG A O 1
ATOM 2470 N N . GLY A 1 295 ? 2.625 4.658 -15.311 1.00 92.56 295 GLY A N 1
ATOM 2471 C CA . GLY A 1 295 ? 1.665 4.622 -14.210 1.00 92.56 295 GLY A CA 1
ATOM 2472 C C . GLY A 1 295 ? 1.760 3.361 -13.351 1.00 92.56 295 GLY A C 1
ATOM 2473 O O . GLY A 1 295 ? 0.741 2.932 -12.817 1.00 92.56 295 GLY A O 1
ATOM 2474 N N . VAL A 1 296 ? 2.948 2.750 -13.243 1.00 94.94 296 VAL A N 1
ATOM 2475 C CA . VAL A 1 296 ? 3.194 1.644 -12.300 1.00 94.94 296 VAL A CA 1
ATOM 2476 C C . VAL A 1 296 ? 3.159 2.177 -10.873 1.00 94.94 296 VAL A C 1
ATOM 2478 O O . VAL A 1 296 ? 2.555 1.569 -9.999 1.00 94.94 296 VAL A O 1
ATOM 2481 N N . I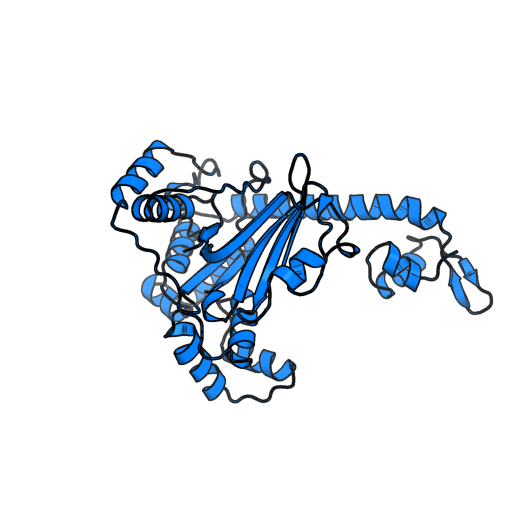LE A 1 297 ? 3.789 3.331 -10.630 1.00 96.06 297 ILE A N 1
ATOM 2482 C CA . ILE A 1 297 ? 3.680 4.050 -9.359 1.00 96.06 297 ILE A CA 1
ATOM 2483 C C . ILE A 1 297 ? 2.639 5.153 -9.519 1.00 96.06 297 ILE A C 1
ATOM 2485 O O . ILE A 1 297 ? 2.850 6.113 -10.258 1.00 96.06 297 ILE A O 1
ATOM 2489 N N . ARG A 1 298 ? 1.527 5.021 -8.797 1.00 94.50 298 ARG A N 1
ATOM 2490 C CA . ARG A 1 298 ? 0.363 5.916 -8.892 1.00 94.50 298 ARG A CA 1
ATOM 2491 C C . ARG A 1 298 ? 0.401 7.066 -7.900 1.00 94.50 298 ARG A C 1
ATOM 2493 O O . ARG A 1 298 ? -0.271 8.072 -8.100 1.00 94.50 298 ARG A O 1
ATOM 2500 N N . GLY A 1 299 ? 1.149 6.912 -6.814 1.00 95.31 299 GLY A N 1
ATOM 2501 C CA . GLY A 1 299 ? 0.994 7.781 -5.660 1.00 95.31 299 GLY A CA 1
ATOM 2502 C C . GLY A 1 299 ? 1.744 7.303 -4.431 1.00 95.31 299 GLY A C 1
ATOM 2503 O O . GLY A 1 299 ? 2.599 6.413 -4.474 1.00 95.31 299 GLY A O 1
ATOM 2504 N N . ILE A 1 300 ? 1.347 7.876 -3.301 1.00 95.50 300 ILE A N 1
ATOM 2505 C CA . ILE A 1 300 ? 1.722 7.424 -1.967 1.00 95.50 300 ILE A CA 1
ATOM 2506 C C . ILE A 1 300 ? 0.481 6.838 -1.294 1.00 95.50 300 ILE A C 1
ATOM 2508 O O . ILE A 1 300 ? -0.552 7.499 -1.184 1.00 95.50 300 ILE A O 1
ATOM 2512 N N . LYS A 1 301 ? 0.605 5.606 -0.800 1.00 94.81 301 LYS A N 1
ATOM 2513 C CA . LYS A 1 301 ? -0.409 4.937 0.019 1.00 94.81 301 LYS A CA 1
ATOM 2514 C C . LYS A 1 301 ? -0.022 4.933 1.492 1.00 94.81 301 LYS A C 1
ATOM 2516 O O . LYS A 1 301 ? 1.158 5.005 1.855 1.00 94.81 301 LYS A O 1
ATOM 2521 N N . LEU A 1 302 ? -1.026 4.753 2.341 1.00 93.06 302 LEU A N 1
ATOM 2522 C CA . LEU A 1 302 ? -0.822 4.392 3.736 1.00 93.06 302 LEU A CA 1
ATOM 2523 C C . LEU A 1 302 ? -0.637 2.878 3.838 1.00 93.06 302 LEU A C 1
ATOM 2525 O O . LEU A 1 302 ? -1.502 2.099 3.454 1.00 93.06 302 LEU A O 1
ATOM 2529 N N . ARG A 1 303 ? 0.520 2.458 4.346 1.00 90.38 303 ARG A N 1
ATOM 2530 C CA . ARG A 1 303 ? 0.821 1.058 4.672 1.00 90.38 303 ARG A CA 1
ATOM 2531 C C . ARG A 1 303 ? 0.269 0.669 6.042 1.00 90.38 303 ARG A C 1
ATOM 2533 O O . ARG A 1 303 ? -0.015 -0.499 6.276 1.00 90.38 303 ARG A O 1
ATOM 2540 N N . LEU A 1 304 ? 0.175 1.638 6.948 1.00 85.56 304 LEU A N 1
ATOM 2541 C CA . LEU A 1 304 ? -0.420 1.467 8.265 1.00 85.56 304 LEU A CA 1
ATOM 2542 C C . LEU A 1 304 ? -1.277 2.687 8.564 1.00 85.56 304 LEU A C 1
ATOM 2544 O O . LEU A 1 304 ? -0.779 3.815 8.516 1.00 85.56 304 LEU A O 1
ATOM 2548 N N . ILE A 1 305 ? -2.541 2.420 8.870 1.00 81.62 305 ILE A N 1
ATOM 2549 C CA . ILE A 1 305 ? -3.488 3.394 9.388 1.00 81.62 305 ILE A CA 1
ATOM 2550 C C . ILE A 1 305 ? -3.690 3.059 10.865 1.00 81.62 305 ILE A C 1
ATOM 2552 O O . ILE A 1 305 ? -4.060 1.922 11.167 1.00 81.62 305 ILE A O 1
ATOM 2556 N N . PRO A 1 306 ? -3.427 3.991 11.791 1.00 76.31 306 PRO A N 1
ATOM 2557 C CA . PRO A 1 306 ? -3.689 3.779 13.207 1.00 76.31 306 PRO A CA 1
ATOM 2558 C C . PRO A 1 306 ? -5.199 3.896 13.473 1.00 76.31 306 PRO A C 1
ATOM 2560 O O . PRO A 1 306 ? -5.688 4.922 13.939 1.00 76.31 306 PRO A O 1
ATOM 2563 N N . LEU A 1 307 ? -5.956 2.856 13.117 1.00 68.94 307 LEU A N 1
ATOM 2564 C CA . LEU A 1 307 ? -7.373 2.764 13.465 1.00 68.94 307 LEU A CA 1
ATOM 2565 C C . LEU A 1 307 ? -7.521 2.464 14.969 1.00 68.94 307 LEU A C 1
ATOM 2567 O O . LEU A 1 307 ? -6.711 1.703 15.506 1.00 68.94 307 LEU A O 1
ATOM 2571 N N . PRO A 1 308 ? -8.519 3.050 15.661 1.00 63.84 308 PRO A N 1
ATOM 2572 C CA . PRO A 1 308 ? -8.831 2.711 17.048 1.00 63.84 308 PRO A CA 1
ATOM 2573 C C . PRO A 1 308 ? -9.070 1.207 17.226 1.00 63.84 308 PRO A C 1
ATOM 2575 O O . PRO A 1 308 ? -9.568 0.540 16.321 1.00 63.84 308 PRO A O 1
ATOM 2578 N N . SER A 1 309 ? -8.767 0.680 18.414 1.00 54.66 309 SER A N 1
ATOM 2579 C CA . SER A 1 309 ? -8.862 -0.753 18.743 1.00 54.66 309 SER A CA 1
ATOM 2580 C C . SER A 1 309 ? -10.278 -1.314 18.632 1.00 54.66 309 SER A C 1
ATOM 2582 O O . SER A 1 309 ? -10.455 -2.523 18.503 1.00 54.66 309 SER A O 1
ATOM 2584 N N . GLU A 1 310 ? -11.278 -0.436 18.663 1.00 53.44 310 GLU A N 1
ATOM 2585 C CA . GLU A 1 310 ? -12.685 -0.767 18.435 1.00 53.44 310 GLU A CA 1
ATOM 2586 C C . GLU A 1 310 ? -12.928 -1.326 17.011 1.00 53.44 310 GLU A C 1
ATOM 2588 O O . GLU A 1 310 ? -13.910 -2.026 16.788 1.00 53.44 310 GLU A O 1
ATOM 2593 N N . TYR A 1 311 ? -12.001 -1.099 16.067 1.00 60.41 311 TYR A N 1
ATOM 2594 C CA . TYR A 1 311 ? -12.080 -1.512 14.658 1.00 60.41 311 TYR A CA 1
ATOM 2595 C C . TYR A 1 311 ? -11.024 -2.566 14.273 1.00 60.41 311 TYR A C 1
ATOM 2597 O O . TYR A 1 311 ? -10.495 -2.561 13.162 1.00 60.41 311 TYR A O 1
ATOM 2605 N N . ASN A 1 312 ? -10.678 -3.478 15.187 1.00 65.38 312 ASN A N 1
ATOM 2606 C CA . ASN A 1 312 ? -9.616 -4.475 14.967 1.00 65.38 312 ASN A CA 1
ATOM 2607 C C . ASN A 1 312 ? -10.000 -5.649 14.043 1.00 65.38 312 ASN A C 1
ATOM 2609 O O . ASN A 1 312 ? -9.157 -6.506 13.765 1.00 65.38 312 ASN A O 1
ATOM 2613 N N . THR A 1 313 ? -11.243 -5.704 13.566 1.00 75.25 313 THR A N 1
ATOM 2614 C CA . THR A 1 313 ? -11.713 -6.754 12.655 1.00 75.25 313 THR A CA 1
ATOM 2615 C C . THR A 1 313 ? -11.675 -6.252 11.219 1.00 75.25 313 THR A C 1
ATOM 2617 O O . THR A 1 313 ? -12.335 -5.275 10.871 1.00 75.25 313 THR A O 1
ATOM 2620 N N . LEU A 1 314 ? -10.912 -6.939 10.369 1.00 79.25 314 LEU A N 1
ATOM 2621 C CA . LEU A 1 314 ? -10.937 -6.707 8.931 1.00 79.25 314 LEU A CA 1
ATOM 2622 C C . LEU A 1 314 ? -12.143 -7.431 8.331 1.00 79.25 314 LEU A C 1
ATOM 2624 O O . LEU A 1 314 ? -12.228 -8.656 8.405 1.00 79.25 314 LEU A O 1
ATOM 2628 N N . PHE A 1 315 ? -13.035 -6.677 7.697 1.00 85.88 315 PHE A N 1
ATOM 2629 C CA . PHE A 1 315 ? -14.132 -7.230 6.913 1.00 85.88 315 PHE A CA 1
ATOM 2630 C C . PHE A 1 315 ? -13.753 -7.257 5.437 1.00 85.88 315 PHE A C 1
ATOM 2632 O O . PHE A 1 315 ? -13.212 -6.288 4.902 1.00 85.88 315 PHE A O 1
ATOM 2639 N N . ILE A 1 316 ? -14.054 -8.374 4.782 1.00 88.38 316 ILE A N 1
ATOM 2640 C CA . ILE A 1 316 ? -13.893 -8.538 3.341 1.00 88.38 316 ILE A CA 1
ATOM 2641 C C . ILE A 1 316 ? -15.278 -8.825 2.780 1.00 88.38 316 ILE A C 1
ATOM 2643 O O . ILE A 1 316 ? -15.911 -9.805 3.162 1.00 88.38 316 ILE A O 1
ATOM 2647 N N . ALA A 1 317 ? -15.743 -7.961 1.884 1.00 90.69 317 ALA A N 1
ATOM 2648 C CA . ALA A 1 317 ? -17.016 -8.115 1.201 1.00 90.69 317 ALA A CA 1
ATOM 2649 C C . ALA A 1 317 ? -16.778 -8.188 -0.307 1.00 90.69 317 ALA A C 1
ATOM 2651 O O . ALA A 1 317 ? -15.976 -7.425 -0.852 1.00 90.69 317 ALA A O 1
ATOM 2652 N N . ARG A 1 318 ? -17.492 -9.096 -0.975 1.00 92.12 318 ARG A N 1
ATOM 2653 C CA . ARG A 1 318 ? -17.573 -9.145 -2.435 1.00 92.12 318 ARG A CA 1
ATOM 2654 C C . ARG A 1 318 ? -18.865 -8.468 -2.865 1.00 92.12 318 ARG A C 1
ATOM 2656 O O . ARG A 1 318 ? -19.931 -8.815 -2.369 1.00 92.12 318 ARG A O 1
ATOM 2663 N N . ILE A 1 319 ? -18.756 -7.517 -3.784 1.00 94.12 319 ILE A N 1
ATOM 2664 C CA . ILE A 1 319 ? -19.896 -6.788 -4.339 1.00 94.12 319 ILE A CA 1
ATOM 2665 C C . ILE A 1 319 ? -19.852 -6.954 -5.858 1.00 94.12 319 ILE A C 1
ATOM 2667 O O . ILE A 1 319 ? -18.785 -6.847 -6.461 1.00 94.12 319 ILE A O 1
ATOM 2671 N N . SER A 1 320 ? -21.000 -7.239 -6.463 1.00 92.94 320 SER A N 1
ATOM 2672 C CA . SER A 1 320 ? -21.181 -7.349 -7.912 1.00 92.94 320 SER A CA 1
ATOM 2673 C C . SER A 1 320 ? -22.290 -6.406 -8.356 1.00 92.94 320 SER A C 1
ATOM 2675 O O . SER A 1 320 ? -23.270 -6.222 -7.637 1.00 92.94 320 SER A O 1
ATOM 2677 N N . GLY A 1 321 ? -22.147 -5.819 -9.538 1.00 93.06 321 GLY A N 1
ATOM 2678 C CA . GLY A 1 321 ? -23.108 -4.868 -10.076 1.00 93.06 321 GLY A CA 1
ATOM 2679 C C . GLY A 1 321 ? -22.558 -4.146 -11.297 1.00 93.06 321 GLY A C 1
ATOM 2680 O O . GLY A 1 321 ? -21.547 -4.547 -11.870 1.00 93.06 321 GLY A O 1
ATOM 2681 N N . GLU A 1 322 ? -23.242 -3.077 -11.680 1.00 94.19 322 GLU A N 1
ATOM 2682 C CA . GLU A 1 322 ? -22.873 -2.240 -12.815 1.00 94.19 322 GLU A CA 1
ATOM 2683 C C . GLU A 1 322 ? -21.589 -1.438 -12.518 1.00 94.19 322 GLU A C 1
ATOM 2685 O O . GLU A 1 322 ? -21.374 -0.953 -11.402 1.00 94.19 322 GLU A O 1
ATOM 2690 N N . SER A 1 323 ? -20.688 -1.355 -13.504 1.00 92.62 323 SER A N 1
ATOM 2691 C CA . SER A 1 323 ? -19.322 -0.863 -13.295 1.00 92.62 323 SER A CA 1
ATOM 2692 C C . SER A 1 323 ? -19.272 0.595 -12.847 1.00 92.62 323 SER A C 1
ATOM 2694 O O . SER A 1 323 ? -18.479 0.912 -11.960 1.00 92.62 323 SER A O 1
ATOM 2696 N N . THR A 1 324 ? -20.104 1.483 -13.404 1.00 93.75 324 THR A N 1
ATOM 2697 C CA . THR A 1 324 ? -20.071 2.903 -13.024 1.00 93.75 324 THR A CA 1
ATOM 2698 C C . THR A 1 324 ? -20.508 3.100 -11.574 1.00 93.75 324 THR A C 1
ATOM 2700 O O . THR A 1 324 ? -19.825 3.805 -10.828 1.00 93.75 324 THR A O 1
ATOM 2703 N N . ALA A 1 325 ? -21.552 2.400 -11.122 1.00 96.00 325 ALA A N 1
ATOM 2704 C CA . ALA A 1 325 ? -21.958 2.387 -9.722 1.00 96.00 325 ALA A CA 1
ATOM 2705 C C . ALA A 1 325 ? -20.856 1.820 -8.811 1.00 96.00 325 ALA A C 1
ATOM 2707 O O . ALA A 1 325 ? -20.520 2.429 -7.792 1.00 96.00 325 ALA A O 1
ATOM 2708 N N . LEU A 1 326 ? -20.230 0.696 -9.176 1.00 95.88 326 LEU A N 1
ATOM 2709 C CA . LEU A 1 326 ? -19.151 0.104 -8.376 1.00 95.88 326 LEU A CA 1
ATOM 2710 C C . LEU A 1 326 ? -17.928 1.025 -8.265 1.00 95.88 326 LEU A C 1
ATOM 2712 O O . LEU A 1 326 ? -17.347 1.145 -7.185 1.00 95.88 326 LEU A O 1
ATOM 2716 N N . PHE A 1 327 ? -17.539 1.708 -9.342 1.00 95.75 327 PHE A N 1
ATOM 2717 C CA . PHE A 1 327 ? -16.397 2.625 -9.331 1.00 95.75 327 PHE A CA 1
ATOM 2718 C C . PHE A 1 327 ? -16.649 3.842 -8.442 1.00 95.75 327 PHE A C 1
ATOM 2720 O O . PHE A 1 327 ? -15.783 4.224 -7.646 1.00 95.75 327 PHE A O 1
ATOM 2727 N N . SER A 1 328 ? -17.849 4.418 -8.515 1.00 96.75 328 SER A N 1
ATOM 2728 C CA . SER A 1 328 ? -18.257 5.517 -7.641 1.00 96.75 328 SER A CA 1
ATOM 2729 C C . SER A 1 328 ? -18.339 5.071 -6.183 1.00 96.75 328 SER A C 1
ATOM 2731 O O . SER A 1 328 ? -17.848 5.784 -5.307 1.00 96.75 328 SER A O 1
ATOM 2733 N N . LEU A 1 329 ? -18.856 3.866 -5.915 1.00 96.56 329 LEU A N 1
ATOM 2734 C CA . LEU A 1 329 ? -18.884 3.279 -4.575 1.00 96.56 329 LEU A CA 1
ATOM 2735 C C . LEU A 1 329 ? -17.470 3.112 -4.013 1.00 96.56 329 LEU A C 1
ATOM 2737 O O . LEU A 1 329 ? -17.175 3.646 -2.947 1.00 96.56 329 LEU A O 1
ATOM 2741 N N . ILE A 1 330 ? -16.571 2.443 -4.740 1.00 96.12 330 ILE A N 1
ATOM 2742 C CA . ILE A 1 330 ? -15.174 2.248 -4.326 1.00 96.12 330 ILE A CA 1
ATOM 2743 C C . ILE A 1 330 ? -14.498 3.596 -4.050 1.00 96.12 330 ILE A C 1
ATOM 2745 O O . ILE A 1 330 ? -13.864 3.770 -3.009 1.00 96.12 330 ILE A O 1
ATOM 2749 N N . SER A 1 331 ? -14.652 4.568 -4.952 1.00 95.88 331 SER A N 1
ATOM 2750 C CA . SER A 1 331 ? -14.066 5.902 -4.793 1.00 95.88 331 SER A CA 1
ATOM 2751 C C . SER A 1 331 ? -14.579 6.632 -3.553 1.00 95.88 331 SER A C 1
ATOM 2753 O O . SER A 1 331 ? -13.822 7.362 -2.916 1.00 95.88 331 SER A O 1
ATOM 2755 N N . THR A 1 332 ? -15.853 6.466 -3.204 1.00 96.81 332 THR A N 1
ATOM 2756 C CA . THR A 1 332 ? -16.444 7.042 -1.990 1.00 96.81 332 THR A CA 1
ATOM 2757 C C . THR A 1 332 ? -15.969 6.319 -0.736 1.00 96.81 332 THR A C 1
ATOM 2759 O O . THR A 1 332 ? -15.540 6.970 0.214 1.00 96.81 332 THR A O 1
ATOM 2762 N N . LEU A 1 333 ? -15.991 4.984 -0.727 1.00 96.00 333 LEU A N 1
ATOM 2763 C CA . LEU A 1 333 ? -15.583 4.195 0.435 1.00 96.00 333 LEU A CA 1
ATOM 2764 C C . LEU A 1 333 ? -14.113 4.443 0.790 1.00 96.00 333 LEU A C 1
ATOM 2766 O O . LEU A 1 333 ? -13.806 4.684 1.951 1.00 96.00 333 LEU A O 1
ATOM 2770 N N . LEU A 1 334 ? -13.212 4.481 -0.198 1.00 95.00 334 LEU A N 1
ATOM 2771 C CA . LEU A 1 334 ? -11.772 4.692 0.021 1.00 95.00 334 LEU A CA 1
ATOM 2772 C C . LEU A 1 334 ? -11.395 6.096 0.529 1.00 95.00 334 LEU A C 1
ATOM 2774 O O . LEU A 1 334 ? -10.239 6.315 0.903 1.00 95.00 334 LEU A O 1
ATOM 2778 N N . GLU A 1 335 ? -12.333 7.046 0.560 1.00 95.19 335 GLU A N 1
ATOM 2779 C CA . GLU A 1 335 ? -12.161 8.329 1.252 1.00 95.19 335 GLU A CA 1
ATOM 2780 C C . GLU A 1 335 ? -12.460 8.236 2.749 1.00 95.19 335 GLU A C 1
ATOM 2782 O O . GLU A 1 335 ? -12.046 9.112 3.508 1.00 95.19 335 GLU A O 1
ATOM 2787 N N . HIS A 1 336 ? -13.159 7.199 3.200 1.00 93.94 336 HIS A N 1
ATOM 2788 C CA . HIS A 1 336 ? -13.468 7.012 4.607 1.00 93.94 336 HIS A CA 1
ATOM 2789 C C . HIS A 1 336 ? -12.355 6.188 5.296 1.00 93.94 336 HIS A C 1
ATOM 2791 O O . HIS A 1 336 ? -11.998 5.115 4.806 1.00 93.94 336 HIS A O 1
ATOM 2797 N N . PRO A 1 337 ? -11.805 6.626 6.452 1.00 90.31 337 PRO A N 1
ATOM 2798 C CA . PRO A 1 337 ? -10.665 5.974 7.114 1.00 90.31 337 PRO A CA 1
ATOM 2799 C C . PRO A 1 337 ? -10.822 4.481 7.420 1.00 90.31 337 PRO A C 1
ATOM 2801 O O . PRO A 1 337 ? -9.825 3.767 7.480 1.00 90.31 337 PRO A O 1
ATOM 2804 N N . ALA A 1 338 ? -12.054 4.006 7.612 1.00 88.94 338 ALA A N 1
ATOM 2805 C CA . ALA A 1 338 ? -12.332 2.603 7.916 1.00 88.94 338 ALA A CA 1
ATOM 2806 C C . ALA A 1 338 ? -12.207 1.644 6.714 1.00 88.94 338 ALA A C 1
ATOM 2808 O O . ALA A 1 338 ? -12.114 0.437 6.920 1.00 88.94 338 ALA A O 1
ATOM 2809 N N . PHE A 1 339 ? -12.184 2.144 5.474 1.00 91.12 339 PHE A N 1
ATOM 2810 C CA . PHE A 1 339 ? -12.038 1.307 4.280 1.00 91.12 339 PHE A CA 1
ATOM 2811 C C . PHE A 1 339 ? -10.623 1.453 3.740 1.00 91.12 339 PHE A C 1
ATOM 2813 O O . PHE A 1 339 ? -10.214 2.531 3.323 1.00 91.12 339 PHE A O 1
ATOM 2820 N N . THR A 1 340 ? -9.861 0.364 3.764 1.00 89.75 340 THR A N 1
ATOM 2821 C CA . THR A 1 340 ? -8.406 0.401 3.551 1.00 89.75 340 THR A CA 1
ATOM 2822 C C . THR A 1 340 ? -8.000 0.093 2.114 1.00 89.75 340 THR A C 1
ATOM 2824 O O . THR A 1 340 ? -7.055 0.687 1.591 1.00 89.75 340 THR A O 1
ATOM 2827 N N . THR A 1 341 ? -8.698 -0.837 1.466 1.00 92.94 341 THR A N 1
ATOM 2828 C CA . THR A 1 341 ? -8.376 -1.312 0.118 1.00 92.94 341 THR A CA 1
ATOM 2829 C C . THR A 1 341 ? -9.623 -1.778 -0.612 1.00 92.94 341 THR A C 1
ATOM 2831 O O . THR A 1 341 ? -10.501 -2.378 0.004 1.00 92.94 341 THR A O 1
ATOM 2834 N N . ALA A 1 342 ? -9.659 -1.566 -1.923 1.00 95.56 342 ALA A N 1
ATOM 2835 C CA . ALA A 1 342 ? -10.618 -2.178 -2.829 1.00 95.56 342 ALA A CA 1
ATOM 2836 C C . ALA A 1 342 ? -9.858 -3.013 -3.857 1.00 95.56 342 ALA A C 1
ATOM 2838 O O . ALA A 1 342 ? -8.913 -2.527 -4.478 1.00 95.56 342 ALA A O 1
ATOM 2839 N N . ASN A 1 343 ? -10.270 -4.265 -4.012 1.00 95.38 343 ASN A N 1
ATOM 2840 C CA . ASN A 1 343 ? -9.728 -5.183 -5.001 1.00 95.38 343 ASN A CA 1
ATOM 2841 C C . ASN A 1 343 ? -10.728 -5.296 -6.149 1.00 95.38 343 ASN A C 1
ATOM 2843 O O . ASN A 1 343 ? -11.910 -5.524 -5.899 1.00 95.38 343 ASN A O 1
ATOM 2847 N N . VAL A 1 344 ? -10.262 -5.110 -7.379 1.00 94.69 344 VAL A N 1
ATOM 2848 C CA . VAL A 1 344 ? -11.097 -5.087 -8.580 1.00 94.69 344 VAL A CA 1
ATOM 2849 C C . VAL A 1 344 ? -10.657 -6.208 -9.505 1.00 94.69 344 VAL A C 1
ATOM 2851 O O . VAL A 1 344 ? -9.460 -6.390 -9.743 1.00 94.69 344 VAL A O 1
ATOM 2854 N N . SER A 1 345 ? -11.649 -6.934 -10.013 1.00 92.19 345 SER A N 1
ATOM 2855 C CA . SER A 1 345 ? -11.491 -7.840 -11.141 1.00 92.19 345 SER A CA 1
ATOM 2856 C C . SER A 1 345 ? -12.300 -7.304 -12.316 1.00 92.19 345 SER A C 1
ATOM 2858 O O . SER A 1 345 ? -13.428 -6.854 -12.098 1.00 92.19 345 SER A O 1
ATOM 2860 N N . PHE A 1 346 ? -11.684 -7.253 -13.501 1.00 86.69 346 PHE A N 1
ATOM 2861 C CA . PHE A 1 346 ? -12.196 -6.539 -14.679 1.00 86.69 346 PHE A CA 1
ATOM 2862 C C . PHE A 1 346 ? -12.745 -7.455 -15.759 1.00 86.69 346 PHE A C 1
ATOM 2864 O O . PHE A 1 346 ? -11.969 -8.316 -16.241 1.00 86.69 346 PHE A O 1
#

Nearest PDB structures (foldseek):
  6ama-assembly1_A  TM=9.355E-01  e=1.218E-02  Streptomyces venezuelae
  6amk-assembly1_A  TM=9.116E-01  e=1.218E-02  Streptomyces venezuelae
  6ama-assembly1_B  TM=9.163E-01  e=2.519E-02  Streptomyces venezuelae
  5i44-assembly4_I-2  TM=8.284E-01  e=1.440E-02  Bacillus subtilis subsp. subtilis str. 168
  5i44-assembly1_D  TM=8.161E-01  e=2.519E-02  Bacillus subtilis subsp. subtilis str. 168

Foldseek 3Di:
DDFLCVLCVVLVHDSVVSVVCCVVVVFDWDQDPVRGTDGDPVSSVVVSVVSVVVVVVVVVVVLVQLLVQLLPQPDPVLLVLLLVQFPDFFQDALVRSCVVVVHDSVVSVVSVVSVVSNNWFKFFDFQLQQLQKKKKKWKWQADDDPVLAPPQQWDDWDAAPPHIIITIGIDGNPDDPVVRVVSHDPVGTPDMDIFNDKDFFSANCVPQADSVVRDGHDDPVVLVVQLVVQQVVFDDDRADHHPDRDPLLVLLNVVRRRPVNDDLVVSQVVVVVVVDNDDSVVSVCCCPPVCRVSSRGTGMHTPTDSDPPVLVDDDDDDDDDDRSSVRSSQVSQSRGSSRTMDTDDD

Secondary structure (DSSP, 8-state):
-B-HHHHHHHHTS-HHHHHHHHHTTSS--EEPTTS-EEB-HHHHHHHHHHHHHHHHHHHHHHHHHHHHHHHHH--HHHHHHHHHHHH-SS---HHHHHHHTTS-HHHHHHHHHHHHHTT-EEEEEE-SGGGTEEEEEEEESS---GGGS--TTEEEEEEPSSS-EEEEEEEETTS-THHHHTTS-GGGEEEEEEESEEEE----HHHHEETTTTEE---HHHHHHHHHHHTTT----PPPPPS---HHHHHHHHHHTT-TT--HHHHHHHHHHTT----HHHHHHIIIIIIITTTSEEEEEEEE----GGG-PPP-----S-HHHHHHHHHHHTTSTT--EEEE--

Radius of gyration: 23.62 Å; Cα contacts (8 Å, |Δi|>4): 501; chains: 1; bounding box: 57×61×56 Å

Sequence (346 aa):
MLTPKEVASSIGVSYWTVLRMIKRGELKALRTPGGHYRVPIYALEQQSVMFRQRRVYGKMTAVEKNIEAFRKYFTPDLARILEIIQSYQGLPTISDLARTLNVHISSIWYKIKRLRTGGFAFGADVDHYKLGLIKLLVFLDRVLSPSEIPSTFLRYYAPVVPKGLFLIYYLPLTYDIEDILKHLPKTYLEQYWIVEETYYSKPKYSMYYNFNEKQILFNWSLMERRFHEKLGKVMFIKPEAPSRVDLIDLLIVKELEKNPFISLREVQLKIRMHGINIKYSRVLRHFKNHLLNRGVIRGIKLRLIPLPSEYNTLFIARISGESTALFSLISTLLEHPAFTTANVSF

Mean predicted aligned error: 9.81 Å

Solvent-accessible surface area (backbone atoms only — not comparable to full-atom values): 19391 Å² total; per-residue (Å²): 112,38,43,50,60,56,46,11,64,73,72,71,50,53,50,68,56,41,53,51,32,40,76,70,64,73,38,66,60,48,71,45,96,88,71,46,62,34,28,48,64,73,56,46,60,63,43,51,55,52,50,51,49,51,55,49,52,56,47,51,57,49,51,52,52,27,30,51,29,22,68,72,58,62,43,76,69,56,36,54,51,50,41,52,57,40,66,42,78,24,80,74,50,66,65,53,52,14,62,76,68,72,47,57,54,68,56,49,54,50,51,54,50,45,42,42,65,17,33,41,36,50,11,40,27,62,45,49,28,50,59,34,28,33,36,40,39,37,37,26,64,47,74,71,60,77,87,69,41,75,65,78,52,53,75,44,80,43,78,38,87,95,62,11,26,39,38,32,30,55,41,48,72,89,54,67,67,61,70,58,55,73,61,40,65,69,94,36,57,73,49,72,48,70,27,56,41,69,49,66,30,56,39,42,46,86,79,32,40,41,79,86,83,65,40,77,53,89,55,63,71,59,50,51,51,49,24,61,74,28,50,76,72,39,82,83,75,82,78,62,72,48,94,69,76,54,72,67,55,53,56,51,48,61,50,24,44,65,37,56,85,61,56,71,68,58,50,48,54,56,45,36,74,74,75,44,90,74,57,68,71,57,55,51,47,42,48,49,62,59,30,40,72,66,51,26,33,47,16,46,27,66,71,34,76,54,65,54,79,92,64,76,71,87,82,86,84,89,85,87,78,59,63,42,60,50,36,10,45,51,60,42,46,24,30,35,76,90,36,58,69,48,76,41,66,131